Protein AF-A0A7X5TXG2-F1 (afdb_monomer_lite)

Secondary structure (DSSP, 8-state):
-EEETTEEEEE-SSEEEEEEEEEEEETTTEEEEEEEEEEEESHHHHHHHHHH-TT----HHHHHHHHHH-SSSPPPEEEEEEEEEEETTSPPP-HHHHHHHHHHHHHHHHH--SHHHHHHHHHHHTTT-S-HHHHHHHHHHHHHHTT-HHHHHHHHHHHHHTT---S-BSSSBHHHHHHHHHT-HHHHHHHHHTT---EEEEEEESSSPPEEEEE-TTT-----HHHHHT-BSSSEEEEEEEEPPPTT----TTS--EEEEEEETTEEEEEEEE----SSS--EEEEEEEETTS-TTS-EE----TT---EEGGGEE-HHHHHHHHHHHHHHSSPPTTEEEEEEEEE-TT--EEE-

Organism: NCBI:txid258505

Sequence (356 aa):
MRFVSNTGFIVDDVYITSLSVTVHRVGKDLLQMSWTTGIKPMAVDDILWASFLPDVQMGTRMRLNRRINGTFRVWPLTLDEGRRQVAIASQPDWSDALGQFSRVHAEFVAKHPTAASFVEAVRAHSDAEQRPSVNIVREITALLATGANAEAADVADAAIARGEQGNMSSATYVTKYLAAYAKGPQAYSAFTASLVPTHDVTRISAEQPPWSTELMRAHHQGRFDQELRALDGADRWGLVLEVRPPVGAEKDHAAVRYLQSAGSAAAMMLEIRQPDGLDHGDVSVRSVIGRSGVNPGLQDVAVTSHLSENVYHHEAFTAAEAADVFRAYYHDDALPAGYTLRPVEAYSVTGEARRL

pLDDT: mean 88.35, std 10.4, range [50.0, 98.38]

Structure (mmCIF, N/CA/C/O backbone):
data_AF-A0A7X5TXG2-F1
#
_entry.id   AF-A0A7X5TXG2-F1
#
loop_
_atom_site.group_PDB
_atom_site.id
_atom_site.type_symbol
_atom_site.label_atom_id
_atom_site.label_alt_id
_atom_site.label_comp_id
_atom_site.label_asym_id
_atom_site.label_entity_id
_atom_site.label_seq_id
_atom_site.pdbx_PDB_ins_code
_atom_site.Cartn_x
_atom_site.Cartn_y
_atom_site.Cartn_z
_atom_site.occupancy
_atom_site.B_iso_or_equiv
_atom_site.auth_seq_id
_atom_site.auth_comp_id
_atom_site.auth_asym_id
_atom_site.auth_atom_id
_atom_site.pdbx_PDB_model_num
ATOM 1 N N . MET A 1 1 ? 23.077 9.171 -25.880 1.00 83.69 1 MET A N 1
ATOM 2 C CA . MET A 1 1 ? 22.567 8.997 -24.502 1.00 83.69 1 MET A CA 1
ATOM 3 C C . MET A 1 1 ? 22.088 10.342 -23.963 1.00 83.69 1 MET A C 1
ATOM 5 O O . MET A 1 1 ? 22.709 11.353 -24.270 1.00 83.69 1 MET A O 1
ATOM 9 N N . ARG A 1 2 ? 20.975 10.373 -23.222 1.00 90.44 2 ARG A N 1
ATOM 10 C CA . ARG A 1 2 ? 20.424 11.567 -22.548 1.00 90.44 2 ARG A CA 1
ATOM 11 C C . ARG A 1 2 ? 20.549 11.408 -21.028 1.00 90.44 2 ARG A C 1
ATOM 13 O O . ARG A 1 2 ? 20.865 10.317 -20.569 1.00 90.44 2 ARG A O 1
ATOM 20 N N . PHE A 1 3 ? 20.299 12.470 -20.257 1.00 89.62 3 PHE A N 1
ATOM 21 C CA . PHE A 1 3 ? 20.444 12.443 -18.796 1.00 89.62 3 PHE A CA 1
ATOM 22 C C . PHE A 1 3 ? 19.270 13.088 -18.062 1.00 89.62 3 PHE A C 1
ATOM 24 O O . PHE A 1 3 ? 18.742 14.116 -18.489 1.00 89.62 3 PHE A O 1
ATOM 31 N N . VAL A 1 4 ? 18.908 12.489 -16.928 1.00 88.25 4 VAL A N 1
ATOM 32 C CA . VAL A 1 4 ? 18.090 13.104 -15.878 1.00 88.25 4 VAL A CA 1
ATOM 33 C C . VAL A 1 4 ? 18.833 12.896 -14.561 1.00 88.25 4 VAL A C 1
ATOM 35 O O . VAL A 1 4 ? 19.081 11.759 -14.157 1.00 88.25 4 VAL A O 1
ATOM 38 N N . SER A 1 5 ? 19.203 13.991 -13.892 1.00 85.88 5 SER A N 1
ATOM 39 C CA . SER A 1 5 ? 20.054 13.951 -12.692 1.00 85.88 5 SER A CA 1
ATOM 40 C C . SER A 1 5 ? 21.362 13.178 -12.965 1.00 85.88 5 SER A C 1
ATOM 42 O O . SER A 1 5 ? 22.045 13.468 -13.943 1.00 85.88 5 SER A O 1
ATOM 44 N N . ASN A 1 6 ? 21.713 12.196 -12.132 1.00 84.69 6 ASN A N 1
ATOM 45 C CA . ASN A 1 6 ? 22.886 11.326 -12.275 1.00 84.69 6 ASN A CA 1
ATOM 46 C C . ASN A 1 6 ? 22.600 10.025 -13.052 1.00 84.69 6 ASN A C 1
ATOM 48 O O . ASN A 1 6 ? 23.363 9.070 -12.939 1.00 84.69 6 ASN A O 1
ATOM 52 N N . THR A 1 7 ? 21.486 9.946 -13.786 1.00 91.69 7 THR A N 1
ATOM 53 C CA . THR A 1 7 ? 21.103 8.741 -14.532 1.00 91.69 7 THR A CA 1
ATOM 54 C C . THR A 1 7 ? 21.135 9.017 -16.030 1.00 91.69 7 THR A C 1
ATOM 56 O O . THR A 1 7 ? 20.400 9.871 -16.538 1.00 91.69 7 THR A O 1
ATOM 59 N N . GLY A 1 8 ? 22.013 8.297 -16.730 1.00 93.88 8 GLY A N 1
ATOM 60 C CA . GLY A 1 8 ? 22.053 8.264 -18.190 1.00 93.88 8 GLY A CA 1
ATOM 61 C C . GLY A 1 8 ? 20.968 7.337 -18.722 1.00 93.88 8 GLY A C 1
ATOM 62 O O . GLY A 1 8 ? 20.617 6.364 -18.064 1.00 93.88 8 GLY A O 1
ATOM 63 N N . PHE A 1 9 ? 20.396 7.628 -19.886 1.00 95.94 9 PHE A N 1
ATOM 64 C CA . PHE A 1 9 ? 19.380 6.763 -20.476 1.00 95.94 9 PHE A CA 1
ATOM 65 C C . PHE A 1 9 ? 19.324 6.835 -22.004 1.00 95.94 9 PHE A C 1
ATOM 67 O O . PHE A 1 9 ? 19.759 7.810 -22.637 1.00 95.94 9 PHE A O 1
ATOM 74 N N . ILE A 1 10 ? 18.754 5.783 -22.582 1.00 95.69 10 ILE A N 1
ATOM 75 C CA . ILE A 1 10 ? 18.387 5.653 -23.992 1.00 95.69 10 ILE A CA 1
ATOM 76 C C . ILE A 1 10 ? 16.896 5.301 -24.053 1.00 95.69 10 ILE A C 1
ATOM 78 O O . ILE A 1 10 ? 16.375 4.624 -23.163 1.00 95.69 10 ILE A O 1
ATOM 82 N N . VAL A 1 11 ? 16.210 5.842 -25.058 1.00 93.62 11 VAL A N 1
ATOM 83 C CA . VAL A 1 11 ? 14.802 5.561 -25.348 1.00 93.62 11 VAL A CA 1
ATOM 84 C C . VAL A 1 11 ? 14.722 5.082 -26.784 1.00 93.62 11 VAL A C 1
ATOM 86 O O . VAL A 1 11 ? 15.197 5.791 -27.674 1.00 93.62 11 VAL A O 1
ATOM 89 N N . ASP A 1 12 ? 14.067 3.945 -26.961 1.00 92.31 12 ASP A N 1
ATOM 90 C CA . ASP A 1 12 ? 13.774 3.337 -28.253 1.00 92.31 12 ASP A CA 1
ATOM 91 C C . ASP A 1 12 ? 12.250 3.314 -28.453 1.00 92.31 12 ASP A C 1
ATOM 93 O O . ASP A 1 12 ? 11.506 3.909 -27.670 1.00 92.31 12 ASP A O 1
ATOM 97 N N . ASP A 1 13 ? 11.764 2.592 -29.463 1.00 90.94 13 ASP A N 1
ATOM 98 C CA . ASP A 1 13 ? 10.325 2.492 -29.747 1.00 90.94 13 ASP A CA 1
ATOM 99 C C . ASP A 1 13 ? 9.542 1.821 -28.607 1.00 90.94 13 ASP A C 1
ATOM 101 O O . ASP A 1 13 ? 8.418 2.215 -28.294 1.00 90.94 13 ASP A O 1
ATOM 105 N N . VAL A 1 14 ? 10.145 0.819 -27.957 1.00 95.19 14 VAL A N 1
ATOM 106 C CA . VAL A 1 14 ? 9.497 0.034 -26.893 1.00 95.19 14 VAL A CA 1
ATOM 107 C C . VAL A 1 14 ? 10.051 0.380 -25.517 1.00 95.19 14 VAL A C 1
ATOM 109 O O . VAL A 1 14 ? 9.281 0.525 -24.564 1.00 95.19 14 VAL A O 1
ATOM 112 N N . TYR A 1 15 ? 11.372 0.507 -25.393 1.00 97.12 15 TYR A N 1
ATOM 113 C CA . TYR A 1 15 ? 12.057 0.497 -24.104 1.00 97.12 15 TYR A CA 1
ATOM 114 C C . TYR A 1 15 ? 12.631 1.847 -23.705 1.00 97.12 15 TYR A C 1
ATOM 116 O O . TYR A 1 15 ? 13.041 2.665 -24.526 1.00 97.12 15 TYR A O 1
ATOM 124 N N . ILE A 1 16 ? 12.744 2.021 -22.393 1.00 96.56 16 ILE A N 1
ATOM 125 C CA . ILE A 1 16 ? 13.676 2.954 -21.781 1.00 96.56 16 ILE A CA 1
ATOM 126 C C . ILE A 1 16 ? 14.715 2.149 -21.001 1.00 96.56 16 ILE A C 1
ATOM 128 O O . ILE A 1 16 ? 14.369 1.327 -20.150 1.00 96.56 16 ILE A O 1
ATOM 132 N N . THR A 1 17 ? 15.990 2.384 -21.307 1.00 97.25 17 THR A N 1
ATOM 133 C CA . THR A 1 17 ? 17.122 1.748 -20.621 1.00 97.25 17 THR A CA 1
ATOM 134 C C . THR A 1 17 ? 17.912 2.815 -19.888 1.00 97.25 17 THR A C 1
ATOM 136 O O . THR A 1 17 ? 18.293 3.823 -20.483 1.00 97.25 17 THR A O 1
ATOM 139 N N . SER A 1 18 ? 18.145 2.616 -18.595 1.00 96.62 18 SER A N 1
ATOM 140 C CA . SER A 1 18 ? 18.801 3.571 -17.707 1.00 96.62 18 SER A CA 1
ATOM 141 C C . SER A 1 18 ? 20.090 3.008 -17.122 1.00 96.62 18 SER A C 1
ATOM 143 O O . SER A 1 18 ? 20.113 1.863 -16.679 1.00 96.62 18 SER A O 1
ATOM 145 N N . LEU A 1 19 ? 21.115 3.849 -17.048 1.00 96.00 19 LEU A N 1
ATOM 146 C CA . LEU A 1 19 ? 22.368 3.633 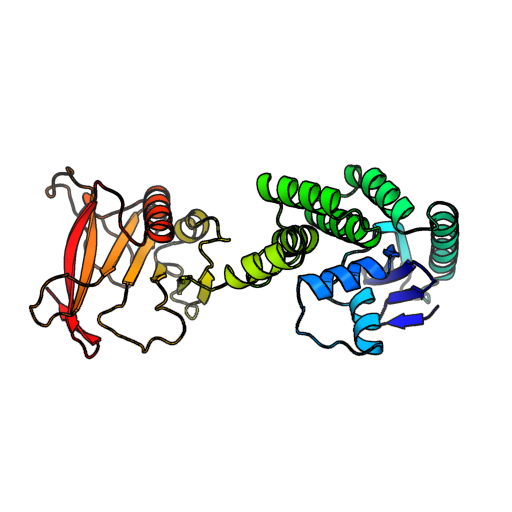-16.340 1.00 96.00 19 LEU A CA 1
ATOM 147 C C . LEU A 1 19 ? 22.407 4.560 -15.125 1.00 96.00 19 LEU A C 1
ATOM 149 O O . LEU A 1 19 ? 22.621 5.770 -15.259 1.00 96.00 19 LEU A O 1
ATOM 153 N N . SER A 1 20 ? 22.194 4.000 -13.939 1.00 92.50 20 SER A N 1
ATOM 154 C CA . SER A 1 20 ? 22.342 4.733 -12.683 1.00 92.50 20 SER A CA 1
ATOM 155 C C . SER A 1 20 ? 23.744 4.521 -12.140 1.00 92.50 20 SER A C 1
ATOM 157 O O . SER A 1 20 ? 24.168 3.384 -11.952 1.00 92.50 20 SER A O 1
ATOM 159 N N . VAL A 1 21 ? 24.451 5.617 -11.867 1.00 89.56 21 VAL A N 1
ATOM 160 C CA . VAL A 1 21 ? 25.807 5.589 -11.312 1.00 89.56 21 VAL A CA 1
ATOM 161 C C . VAL A 1 21 ? 25.841 6.230 -9.932 1.00 89.56 21 VAL A C 1
ATOM 163 O O . VAL A 1 21 ? 25.211 7.262 -9.677 1.00 89.56 21 VAL A O 1
ATOM 166 N N . THR A 1 22 ? 26.600 5.621 -9.029 1.00 89.69 22 THR A N 1
ATOM 167 C CA . THR A 1 22 ? 26.884 6.162 -7.700 1.00 89.69 22 THR A CA 1
ATOM 168 C C . THR A 1 22 ? 28.379 6.126 -7.434 1.00 89.69 22 THR A C 1
ATOM 170 O O . THR A 1 22 ? 29.089 5.213 -7.858 1.00 89.69 22 THR A O 1
ATOM 173 N N . VAL A 1 23 ? 28.860 7.151 -6.737 1.00 88.81 23 VAL A N 1
ATOM 174 C CA . VAL A 1 23 ? 30.244 7.252 -6.279 1.00 88.81 23 VAL A CA 1
ATOM 175 C C . VAL A 1 23 ? 30.200 7.611 -4.809 1.00 88.81 23 VAL A C 1
ATOM 177 O O . VAL A 1 23 ? 29.577 8.602 -4.434 1.00 88.81 23 VAL A O 1
ATOM 180 N N . HIS A 1 24 ? 30.848 6.812 -3.974 1.00 89.50 24 HIS A N 1
ATOM 181 C CA . HIS A 1 24 ? 31.007 7.118 -2.558 1.00 89.50 24 HIS A CA 1
ATOM 182 C C . HIS A 1 24 ? 32.444 6.859 -2.126 1.00 89.50 24 HIS A C 1
ATOM 184 O O . HIS A 1 24 ? 33.133 5.994 -2.664 1.00 89.50 24 HIS A O 1
ATOM 190 N N . ARG A 1 25 ? 32.919 7.644 -1.162 1.00 89.00 25 ARG A N 1
ATOM 191 C CA . ARG A 1 25 ? 34.263 7.490 -0.609 1.00 89.00 25 ARG A CA 1
ATOM 192 C C . ARG A 1 25 ? 34.315 6.239 0.271 1.00 89.00 25 ARG A C 1
ATOM 194 O O . ARG A 1 25 ? 33.462 6.065 1.137 1.00 89.00 25 ARG A O 1
ATOM 201 N N . VAL A 1 26 ? 35.336 5.409 0.075 1.00 89.06 26 VAL A N 1
ATOM 202 C CA . VAL A 1 26 ? 35.620 4.230 0.902 1.00 89.06 26 VAL A CA 1
ATOM 203 C C . VAL A 1 26 ? 37.026 4.397 1.470 1.00 89.06 26 VAL A C 1
ATOM 205 O O . VAL A 1 26 ? 38.018 4.209 0.781 1.00 89.06 26 VAL A O 1
ATOM 208 N N . GLY A 1 27 ? 37.135 4.819 2.728 1.00 86.88 27 GLY A N 1
ATOM 209 C CA . GLY A 1 27 ? 38.430 5.150 3.333 1.00 86.88 27 GLY A CA 1
ATOM 210 C C . GLY A 1 27 ? 38.992 6.511 2.896 1.00 86.88 27 GLY A C 1
ATOM 211 O O . GLY A 1 27 ? 38.273 7.370 2.388 1.00 86.88 27 GLY A O 1
ATOM 212 N N . LYS A 1 28 ? 40.283 6.749 3.162 1.00 85.19 28 LYS A N 1
ATOM 213 C CA . LYS A 1 28 ? 40.900 8.079 3.001 1.00 85.19 28 LYS A CA 1
ATOM 214 C C . LYS A 1 28 ? 41.146 8.454 1.537 1.00 85.19 28 LYS A C 1
ATOM 216 O O . LYS A 1 28 ? 40.911 9.605 1.177 1.00 85.19 28 LYS A O 1
ATOM 221 N N . ASP A 1 29 ? 41.539 7.479 0.715 1.00 88.62 29 ASP A N 1
ATOM 222 C CA . ASP A 1 29 ? 42.109 7.714 -0.620 1.00 88.62 29 ASP A CA 1
ATOM 223 C C . ASP A 1 29 ? 41.429 6.914 -1.750 1.00 88.62 29 ASP A C 1
ATOM 225 O O . ASP A 1 29 ? 41.898 6.949 -2.889 1.00 88.62 29 ASP A O 1
ATOM 229 N N . LEU A 1 30 ? 40.305 6.233 -1.481 1.00 89.44 30 LEU A N 1
ATOM 230 C CA . LEU A 1 30 ? 39.567 5.445 -2.479 1.00 89.44 30 LEU A CA 1
ATOM 231 C C . LEU A 1 30 ? 38.119 5.924 -2.650 1.00 89.44 30 LEU A C 1
ATOM 233 O O . LEU A 1 30 ? 37.436 6.320 -1.702 1.00 89.44 30 LEU A O 1
ATOM 237 N N . LEU A 1 31 ? 37.642 5.846 -3.888 1.00 89.69 31 LEU A N 1
ATOM 238 C CA . LEU A 1 31 ? 36.240 5.952 -4.266 1.00 89.69 31 LEU A CA 1
ATOM 239 C C . LEU A 1 31 ? 35.753 4.576 -4.701 1.00 89.69 31 LEU A C 1
ATOM 241 O O . LEU A 1 31 ? 36.427 3.893 -5.469 1.00 89.69 31 LEU A O 1
ATOM 245 N N . GLN A 1 32 ? 34.561 4.197 -4.265 1.00 91.44 32 GLN A N 1
ATOM 246 C CA . GLN A 1 32 ? 33.821 3.093 -4.848 1.00 91.44 32 GLN A CA 1
ATOM 247 C C . GLN A 1 32 ? 32.797 3.651 -5.829 1.00 91.44 32 GLN A C 1
ATOM 249 O O . GLN A 1 32 ? 31.865 4.368 -5.463 1.00 91.44 32 GLN A O 1
ATOM 254 N N . MET A 1 33 ? 33.001 3.300 -7.089 1.00 90.50 33 MET A N 1
ATOM 255 C CA . MET A 1 33 ? 32.068 3.498 -8.181 1.00 90.50 33 MET A CA 1
ATOM 256 C C . MET A 1 33 ? 31.161 2.274 -8.251 1.00 90.50 33 MET A C 1
ATOM 258 O O . MET A 1 33 ? 31.614 1.135 -8.124 1.00 90.50 33 MET A O 1
ATOM 262 N N . SER A 1 34 ? 29.868 2.484 -8.427 1.00 91.94 34 SER A N 1
ATOM 263 C CA . SER A 1 34 ? 28.899 1.409 -8.629 1.00 91.94 34 SER A CA 1
ATOM 264 C C . SER A 1 34 ? 27.886 1.840 -9.674 1.00 91.94 34 SER A C 1
ATOM 266 O O . SER A 1 34 ? 27.485 3.007 -9.695 1.00 91.94 34 SER A O 1
ATOM 268 N N . TRP A 1 35 ? 27.484 0.916 -10.536 1.00 93.25 35 TRP A N 1
ATOM 269 C CA . TRP A 1 35 ? 26.491 1.170 -11.568 1.00 93.25 35 TRP A CA 1
ATOM 270 C C . TRP A 1 35 ? 25.486 0.032 -11.674 1.00 93.25 35 TRP A C 1
ATOM 272 O O . TRP A 1 35 ? 25.797 -1.121 -11.379 1.00 93.25 35 TRP A O 1
ATOM 282 N N . THR A 1 36 ? 24.291 0.390 -12.127 1.00 94.06 36 THR A N 1
ATOM 283 C CA . THR A 1 36 ? 23.206 -0.540 -12.431 1.00 94.06 36 THR A CA 1
ATOM 284 C C . THR A 1 36 ? 22.603 -0.151 -13.772 1.00 94.06 36 THR A C 1
ATOM 286 O O . THR A 1 36 ? 22.227 1.011 -13.972 1.00 94.06 36 THR A O 1
ATOM 289 N N . THR A 1 37 ? 22.491 -1.125 -14.673 1.00 95.81 37 THR A N 1
ATOM 290 C CA . THR A 1 37 ? 21.752 -0.997 -15.928 1.00 95.81 37 THR A CA 1
ATOM 291 C C . THR A 1 37 ? 20.377 -1.619 -15.757 1.00 95.81 37 THR A C 1
ATOM 293 O O . THR A 1 37 ? 20.256 -2.808 -15.468 1.00 95.81 37 THR A O 1
ATOM 296 N N . GLY A 1 38 ? 19.334 -0.817 -15.948 1.00 95.25 38 GLY A N 1
ATOM 297 C CA . GLY A 1 38 ? 17.947 -1.260 -15.868 1.00 95.25 38 GLY A CA 1
ATOM 298 C C . GLY A 1 38 ? 17.187 -0.996 -17.161 1.00 95.25 38 GLY A C 1
ATOM 299 O O . GLY A 1 38 ? 17.411 0.030 -17.799 1.00 95.25 38 GLY A O 1
ATOM 300 N N . ILE A 1 39 ? 16.254 -1.877 -17.520 1.00 96.88 39 ILE A N 1
ATOM 301 C CA . ILE A 1 39 ? 15.369 -1.713 -18.677 1.00 96.88 39 ILE A CA 1
ATOM 302 C C . ILE A 1 39 ? 13.897 -1.933 -18.320 1.00 96.88 39 ILE A C 1
ATOM 304 O O . ILE A 1 39 ? 13.557 -2.752 -17.468 1.00 96.88 39 ILE A O 1
ATOM 308 N N . LYS A 1 40 ? 12.996 -1.206 -18.981 1.00 96.81 40 LYS A N 1
ATOM 309 C CA . LYS A 1 40 ? 11.548 -1.465 -18.946 1.00 96.81 40 LYS A CA 1
ATOM 310 C C . LYS A 1 40 ? 10.859 -0.913 -20.193 1.00 96.81 40 LYS A C 1
ATOM 312 O O . LYS A 1 40 ? 11.366 0.053 -20.771 1.00 96.81 40 LYS A O 1
ATOM 317 N N . PRO A 1 41 ? 9.710 -1.469 -20.612 1.00 97.38 41 PRO A N 1
ATOM 318 C CA . PRO A 1 41 ? 8.899 -0.852 -21.652 1.00 97.38 41 PRO A CA 1
ATOM 319 C C . PRO A 1 41 ? 8.423 0.537 -21.218 1.00 97.38 41 PRO A C 1
ATOM 321 O O . PRO A 1 41 ? 8.195 0.780 -20.038 1.00 97.38 41 PRO A O 1
ATOM 324 N N . MET A 1 42 ? 8.204 1.463 -22.145 1.00 95.25 42 MET A N 1
ATOM 325 C CA . MET A 1 42 ? 7.603 2.754 -21.797 1.00 95.25 42 MET A CA 1
ATOM 326 C C . MET A 1 42 ? 6.131 2.603 -21.380 1.00 95.25 42 MET A C 1
ATOM 328 O O . MET A 1 42 ? 5.658 3.305 -20.489 1.00 95.25 42 MET A O 1
ATOM 332 N N . ALA A 1 43 ? 5.393 1.653 -21.945 1.00 96.06 43 ALA A N 1
ATOM 333 C CA . ALA A 1 43 ? 3.971 1.500 -21.634 1.00 96.06 43 ALA A CA 1
ATOM 334 C C . ALA A 1 43 ? 3.686 1.231 -20.139 1.00 96.06 43 ALA A C 1
ATOM 336 O O . ALA A 1 43 ? 2.668 1.685 -19.621 1.00 96.06 43 ALA A O 1
ATOM 337 N N . VAL A 1 44 ? 4.596 0.568 -19.410 1.00 97.06 44 VAL A N 1
ATOM 338 C CA . VAL A 1 44 ? 4.323 0.135 -18.027 1.00 97.06 44 VAL A CA 1
ATOM 339 C C . VAL A 1 44 ? 4.150 1.298 -17.044 1.00 97.06 44 VAL A C 1
ATOM 341 O O . VAL A 1 44 ? 3.283 1.228 -16.176 1.00 97.06 44 VAL A O 1
ATOM 344 N N . ASP A 1 45 ? 4.914 2.393 -17.180 1.00 95.94 45 ASP A N 1
ATOM 345 C CA . ASP A 1 45 ? 4.700 3.561 -16.308 1.00 95.94 45 ASP A CA 1
ATOM 346 C C . ASP A 1 45 ? 3.425 4.319 -16.692 1.00 95.94 45 ASP A C 1
ATOM 348 O O . ASP A 1 45 ? 2.778 4.885 -15.820 1.00 95.94 45 ASP A O 1
ATOM 352 N N . ASP A 1 46 ? 3.047 4.326 -17.975 1.00 95.06 46 ASP A N 1
ATOM 353 C CA . ASP A 1 46 ? 1.815 4.991 -18.409 1.00 95.06 46 ASP A CA 1
ATOM 354 C C . ASP A 1 46 ? 0.587 4.281 -17.838 1.00 95.06 46 ASP A C 1
ATOM 356 O O . ASP A 1 46 ? -0.328 4.943 -17.354 1.00 95.06 46 ASP A O 1
ATOM 360 N N . ILE A 1 47 ? 0.608 2.947 -17.824 1.00 96.25 47 ILE A N 1
ATOM 361 C CA . ILE A 1 47 ? -0.407 2.108 -17.177 1.00 96.25 47 ILE A CA 1
ATOM 362 C C . ILE A 1 47 ? -0.417 2.345 -15.670 1.00 96.25 47 ILE A C 1
ATOM 364 O O . ILE A 1 47 ? -1.479 2.557 -15.085 1.00 96.25 47 ILE A O 1
ATOM 368 N N . LEU A 1 48 ? 0.759 2.359 -15.035 1.00 95.69 48 LEU A N 1
ATOM 369 C CA . LEU A 1 48 ? 0.865 2.654 -13.610 1.00 95.69 48 LEU A CA 1
ATOM 370 C C . LEU A 1 48 ? 0.223 4.009 -13.292 1.00 95.69 48 LEU A C 1
ATOM 372 O O . LEU A 1 48 ? -0.632 4.079 -12.418 1.00 95.69 48 LEU A O 1
ATOM 376 N N . TRP A 1 49 ? 0.578 5.075 -14.009 1.00 94.94 49 TRP A N 1
ATOM 377 C CA . TRP A 1 49 ? 0.004 6.399 -13.771 1.00 94.94 49 TRP A CA 1
ATOM 378 C C . TRP A 1 49 ? -1.486 6.463 -14.089 1.00 94.94 49 TRP A C 1
ATOM 380 O O . TRP A 1 49 ? -2.222 7.045 -13.304 1.00 94.94 49 TRP A O 1
ATOM 390 N N . ALA A 1 50 ? -1.950 5.838 -15.172 1.00 94.44 50 ALA A N 1
ATOM 391 C CA . ALA A 1 50 ? -3.372 5.792 -15.502 1.00 94.44 50 ALA A CA 1
ATOM 392 C C . ALA A 1 50 ? -4.192 5.055 -14.430 1.00 94.44 50 ALA A C 1
ATOM 394 O O . ALA A 1 50 ? -5.317 5.447 -14.141 1.00 94.44 50 ALA A O 1
ATOM 395 N N . SER A 1 51 ? -3.622 4.008 -13.827 1.00 94.00 51 SER A N 1
ATOM 396 C CA . SER A 1 51 ? -4.274 3.227 -12.772 1.00 94.00 51 SER A CA 1
ATOM 397 C C . SER A 1 51 ? -4.195 3.877 -11.390 1.00 94.00 51 SER A C 1
ATOM 399 O O . SER A 1 51 ? -5.107 3.707 -10.589 1.00 94.00 51 SER A O 1
ATOM 401 N N . PHE A 1 52 ? -3.120 4.601 -11.082 1.00 90.94 52 PHE A N 1
ATOM 402 C CA . PHE A 1 52 ? -2.794 5.015 -9.714 1.00 90.94 52 PHE A CA 1
ATOM 403 C C . PHE A 1 52 ? -2.901 6.527 -9.493 1.00 90.94 52 PHE A C 1
ATOM 405 O O . PHE A 1 52 ? -3.090 6.977 -8.369 1.00 90.94 52 PHE A O 1
ATOM 412 N N . LEU A 1 53 ? -2.765 7.316 -10.560 1.00 89.12 53 LEU A N 1
ATOM 413 C CA . LEU A 1 53 ? -2.795 8.780 -10.568 1.00 89.12 53 LEU A CA 1
ATOM 414 C C . LEU A 1 53 ? -3.645 9.294 -11.754 1.00 89.12 53 LEU A C 1
ATOM 416 O O . LEU A 1 53 ? -3.141 10.111 -12.533 1.00 89.12 53 LEU A O 1
ATOM 420 N N . PRO A 1 54 ? -4.898 8.821 -11.929 1.00 87.88 54 PRO A N 1
ATOM 421 C CA . PRO A 1 54 ? -5.691 9.093 -13.133 1.00 87.88 54 PRO A CA 1
ATOM 422 C C . PRO A 1 54 ? -5.918 10.591 -13.383 1.00 87.88 54 PRO A C 1
ATOM 424 O O . PRO A 1 54 ? -5.939 11.029 -14.532 1.00 87.88 54 PRO A O 1
ATOM 427 N N . ASP A 1 55 ? -6.003 11.390 -12.317 1.00 88.25 55 ASP A N 1
ATOM 428 C CA . ASP A 1 55 ? -6.287 12.828 -12.396 1.00 88.25 55 ASP A CA 1
ATOM 429 C C . ASP A 1 55 ? -5.028 13.695 -12.570 1.00 88.25 55 ASP A C 1
ATOM 431 O O . ASP A 1 55 ? -5.105 14.907 -12.788 1.00 88.25 55 ASP A O 1
ATOM 435 N N . VAL A 1 56 ? -3.833 13.100 -12.476 1.00 88.06 56 VAL A N 1
ATOM 436 C CA . VAL A 1 56 ? -2.577 13.852 -12.549 1.00 88.06 56 VAL A CA 1
ATOM 437 C C . VAL A 1 56 ? -2.188 14.079 -14.004 1.00 88.06 56 VAL A C 1
ATOM 439 O O . VAL A 1 56 ? -1.628 13.211 -14.675 1.00 88.06 56 VAL A O 1
ATOM 442 N N . GLN A 1 57 ? -2.379 15.307 -14.480 1.00 88.81 57 GLN A N 1
ATOM 443 C CA . GLN A 1 57 ? -1.906 15.701 -15.803 1.00 88.81 57 GLN A CA 1
ATOM 444 C C . GLN A 1 57 ? -0.377 15.804 -15.833 1.00 88.81 57 GLN A C 1
ATOM 446 O O . GLN A 1 57 ? 0.241 16.572 -15.091 1.00 88.81 57 GLN A O 1
ATOM 451 N N . MET A 1 58 ? 0.254 15.026 -16.719 1.00 89.62 58 MET A N 1
ATOM 452 C CA . MET A 1 58 ? 1.707 15.013 -16.876 1.00 89.62 58 MET A CA 1
ATOM 453 C C . MET A 1 58 ? 2.149 15.432 -18.274 1.00 89.62 58 MET A C 1
ATOM 455 O O . MET A 1 58 ? 1.986 14.680 -19.234 1.00 89.62 58 MET A O 1
ATOM 459 N N . GLY A 1 59 ? 2.791 16.599 -18.377 1.00 90.94 59 GLY A N 1
ATOM 460 C CA . GLY A 1 59 ? 3.461 17.021 -19.608 1.00 90.94 59 GLY A CA 1
ATOM 461 C C . GLY A 1 59 ? 4.647 16.115 -19.971 1.00 90.94 59 GLY A C 1
ATOM 462 O O . GLY A 1 59 ? 5.230 15.450 -19.111 1.00 90.94 59 GLY A O 1
ATOM 463 N N . THR A 1 60 ? 5.054 16.125 -21.243 1.00 89.38 60 THR A N 1
ATOM 464 C CA . THR A 1 60 ? 6.061 15.208 -21.817 1.00 89.38 60 THR A CA 1
ATOM 465 C C . THR A 1 60 ? 7.370 15.156 -21.028 1.00 89.38 60 THR A C 1
ATOM 467 O O . THR A 1 60 ? 7.868 14.075 -20.713 1.00 89.38 60 THR A O 1
ATOM 470 N N . ARG A 1 61 ? 7.916 16.318 -20.641 1.00 89.19 61 ARG A N 1
ATOM 471 C CA . ARG A 1 61 ? 9.157 16.395 -19.852 1.00 89.19 61 ARG A CA 1
ATOM 472 C C . ARG A 1 61 ? 8.995 15.785 -18.458 1.00 89.19 61 ARG A C 1
ATOM 474 O O . ARG A 1 61 ? 9.899 15.103 -17.983 1.00 89.19 61 ARG A O 1
ATOM 481 N N . MET A 1 62 ? 7.852 16.012 -17.809 1.00 90.06 62 MET A N 1
ATOM 482 C CA . MET A 1 62 ? 7.583 15.459 -16.482 1.00 90.06 62 MET A CA 1
ATOM 483 C C . MET A 1 62 ? 7.429 13.940 -16.535 1.00 90.06 62 MET A C 1
ATOM 485 O O . MET A 1 62 ? 8.001 13.260 -15.685 1.00 90.06 62 MET A O 1
ATOM 489 N N . ARG A 1 63 ? 6.728 13.409 -17.550 1.00 91.81 63 ARG A N 1
ATOM 490 C CA . ARG A 1 63 ? 6.647 11.960 -17.787 1.00 91.81 63 ARG A CA 1
ATOM 491 C C . ARG A 1 63 ? 8.048 11.380 -17.916 1.00 91.81 63 ARG A C 1
ATOM 493 O O . ARG A 1 63 ? 8.408 10.519 -17.126 1.00 91.81 63 ARG A O 1
ATOM 500 N N . LEU A 1 64 ? 8.869 11.908 -18.827 1.00 90.06 64 LEU A N 1
ATOM 501 C CA . LEU A 1 64 ? 10.226 11.403 -19.051 1.00 90.06 64 LEU A CA 1
ATOM 502 C C . LEU A 1 64 ? 11.072 11.391 -17.770 1.00 90.06 64 LEU A C 1
ATOM 504 O O . LEU A 1 64 ? 11.669 10.368 -17.445 1.00 90.06 64 LEU A O 1
ATOM 508 N N . ASN A 1 65 ? 11.076 12.490 -17.011 1.00 91.38 65 ASN A N 1
ATOM 509 C CA . ASN A 1 65 ? 11.807 12.552 -15.747 1.00 91.38 65 ASN A CA 1
ATOM 510 C C . ASN A 1 65 ? 11.308 11.488 -14.758 1.00 91.38 65 ASN A C 1
ATOM 512 O O . ASN A 1 65 ? 12.113 10.737 -14.214 1.00 91.38 65 ASN A O 1
ATOM 516 N N . ARG A 1 66 ? 9.985 11.356 -14.580 1.00 92.38 66 ARG A N 1
ATOM 517 C CA . ARG A 1 66 ? 9.397 10.387 -13.641 1.00 92.38 66 ARG A CA 1
ATOM 518 C C . ARG A 1 66 ? 9.712 8.933 -13.998 1.00 92.38 66 ARG A C 1
ATOM 520 O O . ARG A 1 66 ? 9.925 8.143 -13.083 1.00 92.38 66 ARG A O 1
ATOM 527 N N . ARG A 1 67 ? 9.837 8.586 -15.286 1.00 93.75 67 ARG A N 1
ATOM 528 C CA . ARG A 1 67 ? 10.275 7.239 -15.718 1.00 93.75 67 ARG A CA 1
ATOM 529 C C . ARG A 1 67 ? 11.661 6.879 -15.203 1.00 93.75 67 ARG A C 1
ATOM 531 O O . ARG A 1 67 ? 11.903 5.706 -14.926 1.00 93.75 67 ARG A O 1
ATOM 538 N N . ILE A 1 68 ? 12.540 7.878 -15.099 1.00 92.12 68 ILE A N 1
ATOM 539 C CA . ILE A 1 68 ? 13.949 7.720 -14.737 1.00 92.12 68 ILE A CA 1
ATOM 540 C C . ILE A 1 68 ? 14.166 7.857 -13.230 1.00 92.12 68 ILE A C 1
ATOM 542 O O . ILE A 1 68 ? 14.727 6.958 -12.611 1.00 92.12 68 ILE A O 1
ATOM 546 N N . ASN A 1 69 ? 13.727 8.966 -12.631 1.00 88.00 69 ASN A N 1
ATOM 547 C CA . ASN A 1 69 ? 14.034 9.303 -11.238 1.00 88.00 69 ASN A CA 1
ATOM 548 C C . ASN A 1 69 ? 12.797 9.476 -10.340 1.00 88.00 69 ASN A C 1
ATOM 550 O O . ASN A 1 69 ? 12.948 9.783 -9.162 1.00 88.00 69 ASN A O 1
ATOM 554 N N . GLY A 1 70 ? 11.586 9.246 -10.855 1.00 85.81 70 GLY A N 1
ATOM 555 C CA . GLY A 1 70 ? 10.352 9.407 -10.085 1.00 85.81 70 GLY A CA 1
ATOM 556 C C . GLY A 1 70 ? 10.125 8.300 -9.058 1.00 85.81 70 GLY A C 1
ATOM 557 O O . GLY A 1 70 ? 10.495 7.151 -9.291 1.00 85.81 70 GLY A O 1
ATOM 558 N N . THR A 1 71 ? 9.479 8.646 -7.945 1.00 81.56 71 THR A N 1
ATOM 559 C CA . THR A 1 71 ? 9.049 7.694 -6.905 1.00 81.56 71 THR A CA 1
ATOM 560 C C . THR A 1 71 ? 7.901 6.801 -7.386 1.00 81.56 71 THR A C 1
ATOM 562 O O . THR A 1 71 ? 7.886 5.609 -7.102 1.00 81.56 71 THR A O 1
ATOM 565 N N . PHE A 1 72 ? 6.969 7.362 -8.165 1.00 86.38 72 PHE A N 1
ATOM 566 C CA . PHE A 1 72 ? 5.847 6.637 -8.768 1.00 86.38 72 PHE A CA 1
ATOM 567 C C . PHE A 1 72 ? 6.232 6.151 -10.160 1.00 86.38 72 PHE A C 1
ATOM 569 O O . PHE A 1 72 ? 5.913 6.790 -11.163 1.00 86.38 72 PHE A O 1
ATOM 576 N N . ARG A 1 73 ? 6.990 5.058 -10.212 1.00 92.88 73 ARG A N 1
ATOM 577 C CA . ARG A 1 73 ? 7.414 4.407 -11.453 1.00 92.88 73 ARG A CA 1
ATOM 578 C C . ARG A 1 73 ? 7.437 2.898 -11.273 1.00 92.88 73 ARG A C 1
ATOM 580 O O . ARG A 1 73 ? 7.662 2.406 -10.168 1.00 92.88 73 ARG A O 1
ATOM 587 N N . VAL A 1 74 ? 7.303 2.171 -12.373 1.00 94.50 74 VAL A N 1
ATOM 588 C CA . VAL A 1 74 ? 7.654 0.752 -12.397 1.00 94.50 74 VAL A CA 1
ATOM 589 C C . VAL A 1 74 ? 9.173 0.667 -12.368 1.00 94.50 74 VAL A C 1
ATOM 591 O O . VAL A 1 74 ? 9.863 1.342 -13.141 1.00 94.50 74 VAL A O 1
ATOM 594 N N . TRP A 1 75 ? 9.725 -0.111 -11.445 1.00 92.75 75 TRP A N 1
ATOM 595 C CA . TRP A 1 75 ? 11.170 -0.286 -11.393 1.00 92.75 75 TRP A CA 1
ATOM 596 C C . TRP A 1 75 ? 11.638 -1.127 -12.581 1.00 92.75 75 TRP A C 1
ATOM 598 O O . TRP A 1 75 ? 10.993 -2.128 -12.911 1.00 92.75 75 TRP A O 1
ATOM 608 N N . PRO A 1 76 ? 12.748 -0.734 -13.224 1.00 94.12 76 PRO A N 1
ATOM 609 C CA . PRO A 1 76 ? 13.280 -1.488 -14.344 1.00 94.12 76 PRO A CA 1
ATOM 610 C C . PRO A 1 76 ? 13.705 -2.895 -13.917 1.00 94.12 76 PRO A C 1
ATOM 612 O O . PRO A 1 76 ? 14.013 -3.130 -12.748 1.00 94.12 76 PRO A O 1
ATOM 615 N N . LEU A 1 77 ? 13.723 -3.813 -14.879 1.00 94.25 77 LEU A N 1
ATOM 616 C CA . LEU A 1 77 ? 14.434 -5.077 -14.765 1.00 94.25 77 LEU A CA 1
ATOM 617 C C . LEU A 1 77 ? 15.936 -4.784 -14.796 1.00 94.25 77 LEU A C 1
ATOM 619 O O . LEU A 1 77 ? 16.411 -4.132 -15.728 1.00 94.25 77 LEU A O 1
ATOM 623 N N . THR A 1 78 ? 16.671 -5.240 -13.785 1.00 93.69 78 THR A N 1
ATOM 624 C CA . THR A 1 78 ? 18.131 -5.122 -13.757 1.00 93.69 78 THR A CA 1
ATOM 625 C C . THR A 1 78 ? 18.740 -6.078 -14.776 1.00 93.69 78 THR A C 1
ATOM 627 O O . THR A 1 78 ? 18.543 -7.284 -14.682 1.00 93.69 78 THR A O 1
ATOM 630 N N . LEU A 1 79 ? 19.485 -5.535 -15.738 1.00 93.38 79 LEU A N 1
ATOM 631 C CA . LEU A 1 79 ? 20.221 -6.320 -16.732 1.00 93.38 79 LEU A CA 1
ATOM 632 C C . LEU A 1 79 ? 21.651 -6.609 -16.294 1.00 93.38 79 LEU A C 1
ATOM 634 O O . LEU A 1 79 ? 22.212 -7.641 -16.643 1.00 93.38 79 LEU A O 1
ATOM 638 N N . ASP A 1 80 ? 22.252 -5.658 -15.586 1.00 93.19 80 ASP A N 1
ATOM 639 C CA . ASP A 1 80 ? 23.662 -5.693 -15.238 1.00 93.19 80 ASP A CA 1
ATOM 640 C C . ASP A 1 80 ? 23.945 -4.781 -14.043 1.00 93.19 80 ASP A C 1
ATOM 642 O O . ASP A 1 80 ? 23.334 -3.716 -13.895 1.00 93.19 80 ASP A O 1
ATOM 646 N N . GLU A 1 81 ? 24.900 -5.186 -13.213 1.00 92.81 81 GLU A N 1
ATOM 647 C CA . GLU A 1 81 ? 25.429 -4.393 -12.111 1.00 92.81 81 GLU A CA 1
ATOM 648 C C . GLU A 1 81 ? 26.944 -4.532 -12.061 1.00 92.81 81 GLU A C 1
ATOM 650 O O . GLU A 1 81 ? 27.496 -5.613 -12.267 1.00 92.81 81 GLU A O 1
ATOM 655 N N . GLY A 1 82 ? 27.629 -3.448 -11.713 1.00 91.44 82 GLY A N 1
ATOM 656 C CA . GLY A 1 82 ? 29.072 -3.479 -11.550 1.00 91.44 82 GLY A CA 1
ATOM 657 C C . GLY A 1 82 ? 29.563 -2.528 -10.476 1.00 91.44 82 GLY A C 1
ATOM 658 O O . GLY A 1 82 ? 28.888 -1.576 -10.073 1.00 91.44 82 GLY A O 1
ATOM 659 N N . ARG A 1 83 ? 30.754 -2.830 -9.959 1.00 92.12 83 ARG A N 1
ATOM 660 C CA . ARG A 1 83 ? 31.433 -2.035 -8.935 1.00 92.12 83 ARG A CA 1
ATOM 661 C C . ARG A 1 83 ? 32.920 -1.982 -9.236 1.00 92.12 83 ARG A C 1
ATOM 663 O O . ARG A 1 83 ? 33.515 -2.986 -9.615 1.00 92.12 83 ARG A O 1
ATOM 670 N N . ARG A 1 84 ? 33.525 -0.818 -9.023 1.00 90.06 84 ARG A N 1
ATOM 671 C CA . ARG A 1 84 ? 34.960 -0.596 -9.209 1.00 90.06 84 ARG A CA 1
ATOM 672 C C . ARG A 1 84 ? 35.479 0.360 -8.150 1.00 90.06 84 ARG A C 1
ATOM 674 O O . ARG A 1 84 ? 34.841 1.369 -7.867 1.00 90.06 84 ARG A O 1
ATOM 681 N N . GLN A 1 85 ? 36.640 0.061 -7.581 1.00 89.88 85 GLN A N 1
ATOM 682 C CA . GLN A 1 85 ? 37.349 1.003 -6.722 1.00 89.88 85 GLN A CA 1
ATOM 683 C C . GLN A 1 85 ? 38.401 1.758 -7.533 1.00 89.88 85 GLN A C 1
ATOM 685 O O . GLN A 1 85 ? 39.115 1.162 -8.339 1.00 89.88 85 GLN A O 1
ATOM 690 N N . VAL A 1 86 ? 38.480 3.069 -7.326 1.00 88.12 86 VAL A N 1
ATOM 691 C CA . VAL A 1 86 ? 39.458 3.952 -7.970 1.00 88.12 86 VAL A CA 1
ATOM 692 C C . VAL A 1 86 ? 40.082 4.882 -6.935 1.00 88.12 86 VAL A C 1
ATOM 694 O O . VAL A 1 86 ? 39.452 5.226 -5.935 1.00 88.12 86 VAL A O 1
ATOM 697 N N . ALA A 1 87 ? 41.328 5.293 -7.155 1.00 87.12 87 ALA A N 1
ATOM 698 C CA . ALA A 1 87 ? 41.988 6.256 -6.280 1.00 87.12 87 ALA A CA 1
ATOM 699 C C . ALA A 1 87 ? 41.323 7.636 -6.404 1.00 87.12 87 ALA A C 1
ATOM 701 O O . ALA A 1 87 ? 40.980 8.063 -7.503 1.00 87.12 87 ALA A O 1
ATOM 702 N N . ILE A 1 88 ? 41.196 8.385 -5.306 1.00 80.56 88 ILE A N 1
ATOM 703 C CA . ILE A 1 88 ? 40.607 9.742 -5.326 1.00 80.56 88 ILE A CA 1
ATOM 704 C C . ILE A 1 88 ? 41.384 10.694 -6.241 1.00 80.56 88 ILE A C 1
ATOM 706 O O . ILE A 1 88 ? 40.798 11.577 -6.858 1.00 80.56 88 ILE A O 1
ATOM 710 N N . ALA A 1 89 ? 42.700 10.500 -6.345 1.00 78.38 89 ALA A N 1
ATOM 711 C CA . ALA A 1 89 ? 43.560 11.288 -7.222 1.00 78.38 89 ALA A CA 1
ATOM 712 C C . ALA A 1 89 ? 43.315 11.027 -8.723 1.00 78.38 89 ALA A C 1
ATOM 714 O O . ALA A 1 89 ? 43.805 11.787 -9.555 1.00 78.38 89 ALA A O 1
ATOM 715 N N . SER A 1 90 ? 42.576 9.970 -9.081 1.00 75.12 90 SER A N 1
ATOM 716 C CA . SER A 1 90 ? 42.220 9.659 -10.469 1.00 75.12 90 SER A CA 1
ATOM 717 C C . SER A 1 90 ? 40.840 10.211 -10.827 1.00 75.12 90 SER A C 1
ATOM 719 O O . SER A 1 90 ? 39.908 10.144 -10.024 1.00 75.12 90 SER A O 1
ATOM 721 N N . GLN A 1 91 ? 40.692 10.740 -12.045 1.00 71.06 91 GLN A N 1
ATOM 722 C CA . GLN A 1 91 ? 39.362 11.032 -12.579 1.00 71.06 91 GLN A CA 1
ATOM 723 C C . GLN A 1 91 ? 38.607 9.706 -12.779 1.00 71.06 91 GLN A C 1
ATOM 725 O O . GLN A 1 91 ? 39.190 8.774 -13.338 1.00 71.06 91 GLN A O 1
ATOM 730 N N . PRO A 1 92 ? 37.341 9.594 -12.338 1.00 73.12 92 PRO A N 1
ATOM 731 C CA . PRO A 1 92 ? 36.552 8.387 -12.562 1.00 73.12 92 PRO A CA 1
ATOM 732 C C . PRO A 1 92 ? 36.396 8.099 -14.063 1.00 73.12 92 PRO A C 1
ATOM 734 O O . PRO A 1 92 ? 35.821 8.912 -14.789 1.00 73.12 92 PRO A O 1
ATOM 737 N N . ASP A 1 93 ? 36.884 6.944 -14.517 1.00 83.06 93 ASP A N 1
ATOM 738 C CA . ASP A 1 93 ? 36.695 6.456 -15.886 1.00 83.06 93 ASP A CA 1
ATOM 739 C C . ASP A 1 93 ? 35.449 5.565 -15.964 1.00 83.06 93 ASP A C 1
ATOM 741 O O . ASP A 1 93 ? 35.351 4.536 -15.291 1.00 83.06 93 ASP A O 1
ATOM 745 N N . TRP A 1 94 ? 34.489 5.981 -16.788 1.00 84.00 94 TRP A N 1
ATOM 746 C CA . TRP A 1 94 ? 33.207 5.302 -16.985 1.00 84.00 94 TRP A CA 1
ATOM 747 C C . TRP A 1 94 ? 33.125 4.546 -18.313 1.00 84.00 94 TRP A C 1
ATOM 749 O O . TRP A 1 94 ? 32.065 4.010 -18.628 1.00 84.00 94 TRP A O 1
ATOM 759 N N . SER A 1 95 ? 34.204 4.507 -19.099 1.00 86.62 95 SER A N 1
ATOM 760 C CA . SER A 1 95 ? 34.201 3.937 -20.452 1.00 86.62 95 SER A CA 1
ATOM 761 C C . SER A 1 95 ? 33.744 2.478 -20.457 1.00 86.62 95 SER A C 1
ATOM 763 O O . SER A 1 95 ? 32.882 2.110 -21.255 1.00 86.62 95 SER A O 1
ATOM 765 N N . ASP A 1 96 ? 34.228 1.681 -19.501 1.00 83.94 96 ASP A N 1
ATOM 766 C CA . ASP A 1 96 ? 33.831 0.278 -19.340 1.00 83.94 96 ASP A CA 1
ATOM 767 C C . ASP A 1 96 ? 32.332 0.144 -19.035 1.00 83.94 96 ASP A C 1
ATOM 769 O O . ASP A 1 96 ? 31.627 -0.619 -19.694 1.00 83.94 96 ASP A O 1
ATOM 773 N N . ALA A 1 97 ? 31.819 0.938 -18.087 1.00 87.94 97 ALA A N 1
ATOM 774 C CA . ALA A 1 97 ? 30.405 0.922 -17.710 1.00 87.94 97 ALA A CA 1
ATOM 775 C C . ALA A 1 97 ? 29.499 1.366 -18.872 1.00 87.94 97 ALA A C 1
ATOM 777 O O . ALA A 1 97 ? 28.434 0.792 -19.083 1.00 87.94 97 ALA A O 1
ATOM 778 N N . LEU A 1 98 ? 29.926 2.357 -19.662 1.00 91.94 98 LEU A N 1
ATOM 779 C CA . LEU A 1 98 ? 29.200 2.831 -20.845 1.00 91.94 98 LEU A CA 1
ATOM 780 C C . LEU A 1 98 ? 29.219 1.809 -21.992 1.00 91.94 98 LEU A C 1
ATOM 782 O O . LEU A 1 98 ? 28.204 1.630 -22.677 1.00 91.94 98 LEU A O 1
ATOM 786 N N . GLY A 1 99 ? 30.348 1.125 -22.195 1.00 91.44 99 GLY A N 1
ATOM 787 C CA . GLY A 1 99 ? 30.472 0.032 -23.157 1.00 91.44 99 GLY A CA 1
ATOM 788 C C . GLY A 1 99 ? 29.593 -1.158 -22.775 1.00 91.44 99 GLY A C 1
ATOM 789 O O . GLY A 1 99 ? 28.833 -1.657 -23.605 1.00 91.44 99 GLY A O 1
ATOM 790 N N . GLN A 1 100 ? 29.626 -1.556 -21.500 1.00 91.69 100 GLN A N 1
ATOM 791 C CA . GLN A 1 100 ? 28.778 -2.614 -20.953 1.00 91.69 100 GLN A CA 1
ATOM 792 C C . GLN A 1 100 ? 27.296 -2.256 -21.067 1.00 91.69 100 GLN A C 1
ATOM 794 O O . GLN A 1 100 ? 26.536 -3.057 -21.601 1.00 91.69 100 GLN A O 1
ATOM 799 N N . PHE A 1 101 ? 26.906 -1.040 -20.675 1.00 95.25 101 PHE A N 1
ATOM 800 C CA . PHE A 1 101 ? 25.545 -0.519 -20.823 1.00 95.25 101 PHE A CA 1
ATOM 801 C C . PHE A 1 101 ? 25.031 -0.641 -22.262 1.00 95.25 101 PHE A C 1
ATOM 803 O O . PHE A 1 101 ? 23.954 -1.189 -22.490 1.00 95.25 101 PHE A O 1
ATOM 810 N N . SER A 1 102 ? 25.815 -0.172 -23.237 1.00 95.00 102 SER A N 1
ATOM 811 C CA . SER A 1 102 ? 25.423 -0.202 -24.652 1.00 95.00 102 SER A CA 1
ATOM 812 C C . SER A 1 102 ? 25.278 -1.635 -25.170 1.00 95.00 102 SER A C 1
ATOM 814 O O . SER A 1 102 ? 24.346 -1.933 -25.916 1.00 95.00 102 SER A O 1
ATOM 816 N N . ARG A 1 103 ? 26.174 -2.534 -24.741 1.00 96.19 103 ARG A N 1
ATOM 817 C CA . ARG A 1 103 ? 26.155 -3.950 -25.117 1.00 96.19 103 ARG A CA 1
ATOM 818 C C . ARG A 1 103 ? 24.936 -4.678 -24.552 1.00 96.19 103 ARG A C 1
ATOM 820 O O . ARG A 1 103 ? 24.188 -5.264 -25.327 1.00 96.19 103 ARG A O 1
ATOM 827 N N . VAL A 1 104 ? 24.709 -4.616 -23.237 1.00 96.44 104 VAL A N 1
ATOM 828 C CA . VAL A 1 104 ? 23.593 -5.344 -22.600 1.00 96.44 104 VAL A CA 1
ATOM 829 C C . VAL A 1 104 ? 22.238 -4.810 -23.053 1.00 96.44 104 VAL A C 1
ATOM 831 O O . VAL A 1 104 ? 21.296 -5.579 -23.214 1.00 96.44 104 VAL A O 1
ATOM 834 N N . HIS A 1 105 ? 22.147 -3.506 -23.327 1.00 96.25 105 HIS A N 1
ATOM 835 C CA . HIS A 1 105 ? 20.975 -2.902 -23.948 1.00 96.25 105 HIS A CA 1
ATOM 836 C C . HIS A 1 105 ? 20.685 -3.521 -25.325 1.00 96.25 105 HIS A C 1
ATOM 838 O O . HIS A 1 105 ? 19.582 -4.019 -25.547 1.00 96.25 105 HIS A O 1
ATOM 844 N N . ALA A 1 106 ? 21.673 -3.538 -26.225 1.00 97.00 106 ALA A N 1
ATOM 845 C CA . ALA A 1 106 ? 21.504 -4.074 -27.574 1.00 97.00 106 ALA A CA 1
ATOM 846 C C . ALA A 1 106 ? 21.183 -5.579 -27.570 1.00 97.00 106 ALA A C 1
ATOM 848 O O . ALA A 1 106 ? 20.278 -6.015 -28.280 1.00 97.00 106 ALA A O 1
ATOM 849 N N . GLU A 1 107 ? 21.881 -6.364 -26.742 1.00 97.38 107 GLU A N 1
ATOM 850 C CA . GLU A 1 107 ? 21.626 -7.800 -26.567 1.00 97.38 107 GLU A CA 1
ATOM 851 C C . GLU A 1 107 ? 20.193 -8.056 -26.070 1.00 97.38 107 GLU A C 1
ATOM 853 O O . GLU A 1 107 ? 19.496 -8.925 -26.602 1.00 97.38 107 GLU A O 1
ATOM 858 N N . PHE A 1 108 ? 19.723 -7.276 -25.088 1.00 97.25 108 PHE A N 1
ATOM 859 C CA . PHE A 1 108 ? 18.376 -7.434 -24.549 1.00 97.25 108 PHE A CA 1
ATOM 860 C C . PHE A 1 108 ? 17.301 -7.056 -25.565 1.00 97.25 108 PHE A C 1
ATOM 862 O O . PHE A 1 108 ? 16.374 -7.835 -25.764 1.00 97.25 108 PHE A O 1
ATOM 869 N N . VAL A 1 109 ? 17.417 -5.901 -26.226 1.00 97.00 109 VAL A N 1
ATOM 870 C CA . VAL A 1 109 ? 16.428 -5.445 -27.219 1.00 97.00 109 VAL A CA 1
ATOM 871 C C . VAL A 1 109 ? 16.367 -6.397 -28.416 1.00 97.00 109 VAL A C 1
ATOM 873 O O . VAL A 1 109 ? 15.282 -6.677 -28.919 1.00 97.00 109 VAL A O 1
ATOM 876 N N . ALA A 1 110 ? 17.503 -6.960 -28.840 1.00 97.06 110 ALA A N 1
ATOM 877 C CA . ALA A 1 110 ? 17.531 -7.961 -29.904 1.00 97.06 110 ALA A CA 1
ATOM 878 C C . ALA A 1 110 ? 16.805 -9.259 -29.511 1.00 97.06 110 ALA A C 1
ATOM 880 O O . ALA A 1 110 ? 16.113 -9.854 -30.336 1.00 97.06 110 ALA A O 1
ATOM 881 N N . LYS A 1 111 ? 16.952 -9.701 -28.256 1.00 96.94 111 LYS A N 1
ATOM 882 C CA . LYS A 1 111 ? 16.312 -10.921 -27.741 1.00 96.94 111 LYS A CA 1
ATOM 883 C C . LYS A 1 111 ? 14.835 -10.716 -27.390 1.00 96.94 111 LYS A C 1
ATOM 885 O O . LYS A 1 111 ? 14.028 -11.619 -27.589 1.00 96.94 111 LYS A O 1
ATOM 890 N N . HIS A 1 112 ? 14.494 -9.543 -26.870 1.00 96.81 112 HIS A N 1
ATOM 891 C CA . HIS A 1 112 ? 13.165 -9.174 -26.403 1.00 96.81 112 HIS A CA 1
ATOM 892 C C . HIS A 1 112 ? 12.723 -7.877 -27.101 1.00 96.81 112 HIS A C 1
ATOM 894 O O . HIS A 1 112 ? 12.782 -6.809 -26.497 1.00 96.81 112 HIS A O 1
ATOM 900 N N . PRO A 1 113 ? 12.309 -7.928 -28.381 1.00 95.75 113 PRO A N 1
ATOM 901 C CA . PRO A 1 113 ? 11.985 -6.724 -29.149 1.00 95.75 113 PRO A CA 1
ATOM 902 C C . PRO A 1 113 ? 10.611 -6.122 -28.815 1.00 95.75 113 PRO A C 1
ATOM 904 O O . PRO A 1 113 ? 10.293 -5.030 -29.278 1.00 95.75 113 PRO A O 1
ATOM 907 N N . THR A 1 114 ? 9.763 -6.818 -28.050 1.00 95.06 114 THR A N 1
ATOM 908 C CA . THR A 1 114 ? 8.377 -6.402 -27.770 1.00 95.06 114 THR A CA 1
ATOM 909 C C . THR A 1 114 ? 8.028 -6.466 -26.286 1.00 95.06 114 THR A C 1
ATOM 911 O O . THR A 1 114 ? 8.586 -7.263 -25.527 1.00 95.06 114 THR A O 1
ATOM 914 N N . ALA A 1 115 ? 7.007 -5.707 -25.873 1.00 91.88 115 ALA A N 1
ATOM 915 C CA . ALA A 1 115 ? 6.458 -5.794 -24.518 1.00 91.88 115 ALA A CA 1
ATOM 916 C C . ALA A 1 115 ? 6.031 -7.228 -24.136 1.00 91.88 115 ALA A C 1
ATOM 918 O O . ALA A 1 115 ? 6.205 -7.617 -22.987 1.00 91.88 115 ALA A O 1
ATOM 919 N N . ALA A 1 116 ? 5.563 -8.041 -25.092 1.00 93.44 116 ALA A N 1
ATOM 920 C CA . ALA A 1 116 ? 5.225 -9.446 -24.851 1.00 93.44 116 ALA A CA 1
ATOM 921 C C . ALA A 1 116 ? 6.462 -10.278 -24.496 1.00 93.44 116 ALA A C 1
ATOM 923 O O . ALA A 1 116 ? 6.490 -10.927 -23.455 1.00 93.44 116 ALA A O 1
ATOM 924 N N . SER A 1 117 ? 7.535 -10.161 -25.281 1.00 95.12 117 SER A N 1
ATOM 925 C CA . SER A 1 117 ? 8.805 -10.824 -24.961 1.00 95.12 117 SER A CA 1
ATOM 926 C C . SER A 1 117 ? 9.448 -10.302 -23.665 1.00 95.12 117 SER A C 1
ATOM 928 O O . SER A 1 117 ? 10.220 -11.015 -23.031 1.00 95.12 117 SER A O 1
ATOM 930 N N . PHE A 1 118 ? 9.116 -9.081 -23.225 1.00 95.88 118 PHE A N 1
ATOM 931 C CA . PHE A 1 118 ? 9.541 -8.570 -21.919 1.00 95.88 118 PHE A CA 1
ATOM 932 C C . PHE A 1 118 ? 8.852 -9.291 -20.755 1.00 95.88 118 PHE A C 1
ATOM 934 O O . PHE A 1 118 ? 9.504 -9.516 -19.741 1.00 95.88 118 PHE A O 1
ATOM 941 N N . VAL A 1 119 ? 7.580 -9.691 -20.884 1.00 95.31 119 VAL A N 1
ATOM 942 C CA . VAL A 1 119 ? 6.884 -10.479 -19.845 1.00 95.31 119 VAL A CA 1
ATOM 943 C C . VAL A 1 119 ? 7.633 -11.786 -19.576 1.00 95.31 119 VAL A C 1
ATOM 945 O O . VAL A 1 119 ? 7.870 -12.136 -18.422 1.00 95.31 119 VAL A O 1
ATOM 948 N N . GLU A 1 120 ? 8.084 -12.467 -20.631 1.00 93.19 120 GLU A N 1
ATOM 949 C CA . GLU A 1 120 ? 8.903 -13.680 -20.513 1.00 93.19 120 GLU A CA 1
ATOM 950 C C . GLU A 1 120 ? 10.220 -13.403 -19.779 1.00 93.19 120 GLU A C 1
ATOM 952 O O . GLU A 1 120 ? 10.615 -14.169 -18.902 1.00 93.19 120 GLU A O 1
ATOM 957 N N . ALA A 1 121 ? 10.878 -12.279 -20.087 1.00 93.56 121 ALA A N 1
ATOM 958 C CA . ALA A 1 121 ? 12.091 -11.867 -19.388 1.00 93.56 121 ALA A CA 1
ATOM 959 C C . ALA A 1 121 ? 11.828 -11.609 -17.897 1.00 93.56 121 ALA A C 1
ATOM 961 O O . ALA A 1 121 ? 12.609 -12.059 -17.065 1.00 93.56 121 ALA A O 1
ATOM 962 N N . VAL A 1 122 ? 10.730 -10.933 -17.546 1.00 92.69 122 VAL A N 1
ATOM 963 C CA . VAL A 1 122 ? 10.346 -10.670 -16.149 1.00 92.69 122 VAL A CA 1
ATOM 964 C C . VAL A 1 122 ? 10.123 -11.976 -15.389 1.00 92.69 122 VAL A C 1
ATOM 966 O O . VAL A 1 122 ? 10.692 -12.154 -14.316 1.00 92.69 122 VAL A O 1
ATOM 969 N N . ARG A 1 123 ? 9.376 -12.921 -15.968 1.00 90.88 123 ARG A N 1
ATOM 970 C CA . ARG A 1 123 ? 9.129 -14.243 -15.370 1.00 90.88 123 ARG A CA 1
ATOM 971 C C . ARG A 1 123 ? 10.400 -15.071 -15.226 1.00 90.88 123 ARG A C 1
ATOM 973 O O . ARG A 1 123 ? 10.592 -15.721 -14.214 1.00 90.88 123 ARG A O 1
ATOM 980 N N . ALA A 1 124 ? 11.308 -15.013 -16.196 1.00 88.25 124 ALA A N 1
ATOM 981 C CA . ALA A 1 124 ? 12.589 -15.710 -16.091 1.00 88.25 124 ALA A CA 1
ATOM 982 C C . ALA A 1 124 ? 13.501 -15.134 -14.989 1.00 88.25 124 ALA A C 1
ATOM 984 O O . ALA A 1 124 ? 14.369 -15.840 -14.483 1.00 88.25 124 ALA A O 1
ATOM 985 N N . HIS A 1 125 ? 13.323 -13.859 -14.626 1.00 79.75 125 HIS A N 1
ATOM 986 C CA . HIS A 1 125 ? 14.117 -13.183 -13.594 1.00 79.75 125 HIS A CA 1
ATOM 987 C C . HIS A 1 125 ? 13.425 -13.123 -12.225 1.00 79.75 125 HIS A C 1
ATOM 989 O O . HIS A 1 125 ? 14.074 -12.732 -11.253 1.00 79.75 125 HIS A O 1
ATOM 995 N N . SER A 1 126 ? 12.152 -13.528 -12.114 1.00 69.38 126 SER A N 1
ATOM 996 C CA . SER A 1 126 ? 11.408 -13.501 -10.846 1.00 69.38 126 SER A CA 1
ATOM 997 C C . SER A 1 126 ? 12.095 -14.311 -9.754 1.00 69.38 126 SER A C 1
ATOM 999 O O . SER A 1 126 ? 12.110 -13.897 -8.599 1.00 69.38 126 SER A O 1
ATOM 1001 N N . ASP A 1 127 ? 12.717 -15.425 -10.138 1.00 58.09 127 ASP A N 1
ATOM 1002 C CA . ASP A 1 127 ? 13.372 -16.357 -9.219 1.00 58.09 127 ASP A CA 1
ATOM 1003 C C . ASP A 1 127 ? 14.714 -15.824 -8.691 1.00 58.09 127 ASP A C 1
ATOM 1005 O O . ASP A 1 127 ? 15.210 -16.281 -7.662 1.00 58.09 127 ASP A O 1
ATOM 1009 N N . ALA A 1 128 ? 15.305 -14.840 -9.377 1.00 60.31 128 ALA A N 1
ATOM 1010 C CA . ALA A 1 128 ? 16.599 -14.256 -9.032 1.00 60.31 128 ALA A CA 1
ATOM 1011 C C . ALA A 1 128 ? 16.486 -12.931 -8.253 1.00 60.31 128 ALA A C 1
ATOM 1013 O O . ALA A 1 128 ? 17.459 -12.488 -7.637 1.00 60.31 128 ALA A O 1
ATOM 1014 N N . GLU A 1 129 ? 15.325 -12.268 -8.273 1.00 65.50 129 GLU A N 1
ATOM 1015 C CA . GLU A 1 129 ? 15.154 -10.937 -7.690 1.00 65.50 129 GLU A CA 1
ATOM 1016 C C . GLU A 1 129 ? 14.747 -10.999 -6.206 1.00 65.50 129 GLU A C 1
ATOM 1018 O O . GLU A 1 129 ? 13.694 -11.506 -5.837 1.00 65.50 129 GLU A O 1
ATOM 1023 N N . GLN A 1 130 ? 15.541 -10.381 -5.323 1.00 64.38 130 GLN A N 1
ATOM 1024 C CA . GLN A 1 130 ? 15.283 -10.341 -3.869 1.00 64.38 130 GLN A CA 1
ATOM 1025 C C . GLN A 1 130 ? 14.094 -9.442 -3.460 1.00 64.38 130 GLN A C 1
ATOM 1027 O O . GLN A 1 130 ? 13.892 -9.177 -2.274 1.00 64.38 130 GLN A O 1
ATOM 1032 N N . ARG A 1 131 ? 13.325 -8.906 -4.420 1.00 77.25 131 ARG A N 1
ATOM 1033 C CA . ARG A 1 131 ? 12.250 -7.924 -4.185 1.00 77.25 131 ARG A CA 1
ATOM 1034 C C . ARG A 1 131 ? 10.929 -8.359 -4.836 1.00 77.25 131 ARG A C 1
ATOM 1036 O O . ARG A 1 131 ? 10.526 -7.766 -5.839 1.00 77.25 131 ARG A O 1
ATOM 1043 N N . PRO A 1 132 ? 10.204 -9.325 -4.240 1.00 79.69 132 PRO A N 1
ATOM 1044 C CA . PRO A 1 132 ? 8.950 -9.846 -4.797 1.00 79.69 132 PRO A CA 1
ATOM 1045 C C . PRO A 1 132 ? 7.907 -8.758 -5.094 1.00 79.69 132 PRO A C 1
ATOM 1047 O O . PRO A 1 132 ? 7.263 -8.767 -6.140 1.00 79.69 132 PRO A O 1
ATOM 1050 N N . SER A 1 133 ? 7.804 -7.751 -4.218 1.00 82.31 133 SER A N 1
ATOM 1051 C CA . SER A 1 133 ? 6.864 -6.632 -4.361 1.00 82.31 133 SER A CA 1
ATOM 1052 C C . SER A 1 133 ? 7.150 -5.720 -5.557 1.00 82.31 133 SER A C 1
ATOM 1054 O O . SER A 1 133 ? 6.245 -5.065 -6.069 1.00 82.31 133 SER A O 1
ATOM 1056 N N . VAL A 1 134 ? 8.399 -5.663 -6.016 1.00 87.62 134 VAL A N 1
ATOM 1057 C CA . VAL A 1 134 ? 8.777 -4.899 -7.205 1.00 87.62 134 VAL A CA 1
ATOM 1058 C C . VAL A 1 134 ? 8.468 -5.702 -8.462 1.00 87.62 134 VAL A C 1
ATOM 1060 O O . VAL A 1 134 ? 7.904 -5.163 -9.417 1.00 87.62 134 VAL A O 1
ATOM 1063 N N . ASN A 1 135 ? 8.800 -6.992 -8.438 1.00 89.56 135 ASN A N 1
ATOM 1064 C CA . ASN A 1 135 ? 8.605 -7.870 -9.578 1.00 89.56 135 ASN A CA 1
ATOM 1065 C C . ASN A 1 135 ? 7.118 -8.029 -9.935 1.00 89.56 135 ASN A C 1
ATOM 1067 O O . ASN A 1 135 ? 6.760 -7.913 -11.103 1.00 89.56 135 ASN A O 1
ATOM 1071 N N . ILE A 1 136 ? 6.238 -8.167 -8.936 1.00 91.94 136 ILE A N 1
ATOM 1072 C CA . ILE A 1 136 ? 4.797 -8.319 -9.179 1.00 91.94 136 ILE A CA 1
ATOM 1073 C C . ILE A 1 136 ? 4.185 -7.103 -9.892 1.00 91.94 136 ILE A C 1
ATOM 1075 O O . ILE A 1 136 ? 3.426 -7.248 -10.846 1.00 91.94 136 ILE A O 1
ATOM 1079 N N . VAL A 1 137 ? 4.565 -5.882 -9.496 1.00 94.44 137 VAL A N 1
ATOM 1080 C CA . VAL A 1 137 ? 4.099 -4.650 -10.157 1.00 94.44 137 VAL A CA 1
ATOM 1081 C C . VAL A 1 137 ? 4.607 -4.591 -11.597 1.00 94.44 137 VAL A C 1
ATOM 1083 O O . VAL A 1 137 ? 3.866 -4.198 -12.501 1.00 94.44 137 VAL A O 1
ATOM 1086 N N . ARG A 1 138 ? 5.862 -4.997 -11.823 1.00 94.44 138 ARG A N 1
ATOM 1087 C CA . ARG A 1 138 ? 6.473 -5.047 -13.154 1.00 94.44 138 ARG A CA 1
ATOM 1088 C C . ARG A 1 138 ? 5.766 -6.053 -14.061 1.00 94.44 138 ARG A C 1
ATOM 1090 O O . ARG A 1 138 ? 5.482 -5.715 -15.204 1.00 94.44 138 ARG A O 1
ATOM 1097 N N . GLU A 1 139 ? 5.444 -7.240 -13.557 1.00 95.19 139 GLU A N 1
ATOM 1098 C CA . GLU A 1 139 ? 4.733 -8.271 -14.315 1.00 95.19 139 GLU A CA 1
ATOM 1099 C C . GLU A 1 139 ? 3.312 -7.831 -14.683 1.00 95.19 139 GLU A C 1
ATOM 1101 O O . GLU A 1 139 ? 2.967 -7.833 -15.863 1.00 95.19 139 GLU A O 1
ATOM 1106 N N . ILE A 1 140 ? 2.515 -7.369 -13.710 1.00 97.00 140 ILE A N 1
ATOM 1107 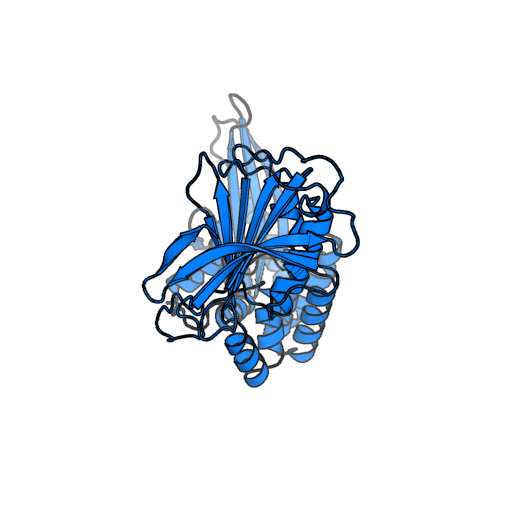C CA . ILE A 1 140 ? 1.124 -6.947 -13.954 1.00 97.00 140 ILE A CA 1
ATOM 1108 C C . ILE A 1 140 ? 1.073 -5.818 -14.993 1.00 97.00 140 ILE A C 1
ATOM 1110 O O . ILE A 1 140 ? 0.281 -5.856 -15.934 1.00 97.00 140 ILE A O 1
ATOM 1114 N N . THR A 1 141 ? 1.938 -4.810 -14.856 1.00 97.69 141 THR A N 1
ATOM 1115 C CA . THR A 1 141 ? 1.979 -3.685 -15.804 1.00 97.69 141 THR A CA 1
ATOM 1116 C C . THR A 1 141 ? 2.514 -4.085 -17.181 1.00 97.69 141 THR A C 1
ATOM 1118 O O . THR A 1 141 ? 2.066 -3.525 -18.180 1.00 97.69 141 THR A O 1
ATOM 1121 N N . ALA A 1 142 ? 3.422 -5.062 -17.266 1.00 97.25 142 ALA A N 1
ATOM 1122 C CA . ALA A 1 142 ? 3.886 -5.607 -18.539 1.00 97.25 142 ALA A CA 1
ATOM 1123 C C . ALA A 1 142 ? 2.792 -6.415 -19.258 1.00 97.25 142 ALA A C 1
ATOM 1125 O O . ALA A 1 142 ? 2.616 -6.234 -20.459 1.00 97.25 142 ALA A O 1
ATOM 1126 N N . LEU A 1 143 ? 2.011 -7.227 -18.537 1.00 98.25 143 LEU A N 1
ATOM 1127 C CA . LEU A 1 143 ? 0.845 -7.934 -19.086 1.00 98.25 143 LEU A CA 1
ATOM 1128 C C . LEU A 1 143 ? -0.229 -6.957 -19.586 1.00 98.25 143 LEU A C 1
ATOM 1130 O O . LEU A 1 143 ? -0.769 -7.112 -20.678 1.00 98.25 143 LEU A O 1
ATOM 1134 N N . LEU A 1 144 ? -0.500 -5.886 -18.838 1.00 98.19 144 LEU A N 1
ATOM 1135 C CA . LEU A 1 144 ? -1.416 -4.836 -19.295 1.00 98.19 144 LEU A CA 1
ATOM 1136 C C . LEU A 1 144 ? -0.906 -4.126 -20.557 1.00 98.19 144 LEU A C 1
ATOM 1138 O O . LEU A 1 144 ? -1.698 -3.783 -21.431 1.00 98.19 144 LEU A O 1
ATOM 1142 N N . ALA A 1 145 ? 0.412 -3.948 -20.694 1.00 97.38 145 ALA A N 1
ATOM 1143 C CA . ALA A 1 145 ? 1.014 -3.339 -21.880 1.00 97.38 145 ALA A CA 1
ATOM 1144 C C . ALA A 1 145 ? 0.859 -4.186 -23.152 1.00 97.38 145 ALA A C 1
ATOM 1146 O O . ALA A 1 145 ? 0.986 -3.648 -24.251 1.00 97.38 145 ALA A O 1
ATOM 1147 N N . THR A 1 146 ? 0.583 -5.484 -23.022 1.00 96.62 146 THR A N 1
ATOM 1148 C CA . THR A 1 146 ? 0.338 -6.391 -24.153 1.00 96.62 146 THR A CA 1
ATOM 1149 C C . THR A 1 146 ? -1.150 -6.610 -24.426 1.00 96.62 146 THR A C 1
ATOM 1151 O O . THR A 1 146 ? -1.494 -7.284 -25.394 1.00 96.62 146 THR A O 1
ATOM 1154 N N . GLY A 1 147 ? -2.035 -6.046 -23.595 1.00 96.56 147 GLY A N 1
ATOM 1155 C CA . GLY A 1 147 ? -3.477 -6.290 -23.643 1.00 96.56 147 GLY A CA 1
ATOM 1156 C C . GLY A 1 147 ? -3.916 -7.598 -22.975 1.00 96.56 147 GLY A C 1
ATOM 1157 O O . GLY A 1 147 ? -5.083 -7.975 -23.093 1.00 96.56 147 GLY A O 1
ATOM 1158 N N . ALA A 1 148 ? -3.026 -8.291 -22.255 1.00 97.44 148 ALA A N 1
ATOM 1159 C CA . ALA A 1 148 ? -3.331 -9.512 -21.504 1.00 97.44 148 ALA A CA 1
ATOM 1160 C C . ALA A 1 148 ? -4.045 -9.197 -20.172 1.00 97.44 148 ALA A C 1
ATOM 1162 O O . ALA A 1 148 ? -3.611 -9.584 -19.088 1.00 97.44 148 ALA A O 1
ATOM 1163 N N . ASN A 1 149 ? -5.153 -8.457 -20.248 1.00 97.88 149 ASN A N 1
ATOM 1164 C CA . ASN A 1 149 ? -5.836 -7.881 -19.089 1.00 97.88 149 ASN A CA 1
ATOM 1165 C C . ASN A 1 149 ? -6.374 -8.934 -18.109 1.00 97.88 149 ASN A C 1
ATOM 1167 O O . ASN A 1 149 ? -6.274 -8.742 -16.901 1.00 97.88 149 ASN A O 1
ATOM 1171 N N . ALA A 1 150 ? -6.927 -10.041 -18.614 1.00 98.12 150 ALA A N 1
ATOM 1172 C CA . ALA A 1 150 ? -7.445 -11.115 -17.764 1.00 98.12 150 ALA A CA 1
ATOM 1173 C C . ALA A 1 150 ? -6.321 -11.766 -16.941 1.00 98.12 150 ALA A C 1
ATOM 1175 O O . ALA A 1 150 ? -6.418 -11.857 -15.724 1.00 98.12 150 ALA A O 1
ATOM 1176 N N . GLU A 1 151 ? -5.206 -12.101 -17.592 1.00 98.12 151 GLU A N 1
ATOM 1177 C CA . GLU A 1 151 ? -4.031 -12.669 -16.926 1.00 98.12 151 GLU A CA 1
ATOM 1178 C C . GLU A 1 151 ? -3.419 -11.683 -15.919 1.00 98.12 151 GLU A C 1
ATOM 1180 O O . GLU A 1 151 ? -3.061 -12.064 -14.807 1.00 98.12 151 GLU A O 1
ATOM 1185 N N . ALA A 1 152 ? -3.353 -10.393 -16.267 1.00 98.12 152 ALA A N 1
ATOM 1186 C CA . ALA A 1 152 ? -2.898 -9.352 -15.351 1.00 98.12 152 ALA A CA 1
ATOM 1187 C C . ALA A 1 152 ? -3.776 -9.259 -14.090 1.00 98.12 152 ALA A C 1
ATOM 1189 O O . ALA A 1 152 ? -3.250 -9.072 -12.990 1.00 98.12 152 ALA A O 1
ATOM 1190 N N . ALA A 1 153 ? -5.098 -9.397 -14.240 1.00 98.19 153 ALA A N 1
ATOM 1191 C CA . ALA A 1 153 ? -6.035 -9.412 -13.123 1.00 98.19 153 ALA A CA 1
ATOM 1192 C C . ALA A 1 153 ? -5.828 -10.644 -12.230 1.00 98.19 153 ALA A C 1
ATOM 1194 O O . ALA A 1 153 ? -5.748 -10.487 -11.013 1.00 98.19 153 ALA A O 1
ATOM 1195 N N . ASP A 1 154 ? -5.667 -11.830 -12.821 1.00 98.06 154 ASP A N 1
ATOM 1196 C CA . ASP A 1 154 ? -5.446 -13.079 -12.084 1.00 98.06 154 ASP A CA 1
ATOM 1197 C C . ASP A 1 154 ? -4.139 -13.041 -11.279 1.00 98.06 154 ASP A C 1
ATOM 1199 O O . ASP A 1 154 ? -4.113 -13.381 -10.093 1.00 98.06 154 ASP A O 1
ATOM 1203 N N . VAL A 1 155 ? -3.051 -12.560 -11.893 1.00 96.12 155 VAL A N 1
ATOM 1204 C CA . VAL A 1 155 ? -1.753 -12.375 -11.225 1.00 96.12 155 VAL A CA 1
ATOM 1205 C C . VAL A 1 155 ? -1.877 -11.393 -10.057 1.00 96.12 155 VAL A C 1
ATOM 1207 O O . VAL A 1 155 ? -1.361 -11.655 -8.965 1.00 96.12 155 VAL A O 1
ATOM 1210 N N . ALA A 1 156 ? -2.588 -10.280 -10.256 1.00 96.12 156 ALA A N 1
ATOM 1211 C CA . ALA A 1 156 ? -2.793 -9.277 -9.218 1.00 96.12 156 ALA A CA 1
ATOM 1212 C C . ALA A 1 156 ? -3.655 -9.802 -8.057 1.00 96.12 156 ALA A C 1
ATOM 1214 O O . ALA A 1 156 ? -3.289 -9.611 -6.896 1.00 96.12 156 ALA A O 1
ATOM 1215 N N . ASP A 1 157 ? -4.753 -10.501 -8.342 1.00 96.06 157 ASP A N 1
ATOM 1216 C CA . ASP A 1 157 ? -5.626 -11.094 -7.325 1.00 96.06 157 ASP A CA 1
ATOM 1217 C C . ASP A 1 157 ? -4.899 -12.174 -6.517 1.00 96.06 157 ASP A C 1
ATOM 1219 O O . ASP A 1 157 ? -4.997 -12.201 -5.287 1.00 96.06 157 ASP A O 1
ATOM 1223 N N . ALA A 1 158 ? -4.104 -13.021 -7.177 1.00 94.75 158 ALA A N 1
ATOM 1224 C CA . ALA A 1 158 ? -3.296 -14.031 -6.504 1.00 94.75 158 ALA A CA 1
ATOM 1225 C C . ALA A 1 158 ? -2.255 -13.395 -5.567 1.00 94.75 158 ALA A C 1
ATOM 1227 O O . ALA A 1 158 ? -2.059 -13.868 -4.446 1.00 94.75 158 ALA A O 1
ATOM 1228 N N . ALA A 1 159 ? -1.610 -12.305 -5.993 1.00 92.31 159 ALA A N 1
ATOM 1229 C CA . ALA A 1 159 ? -0.689 -11.545 -5.153 1.00 92.31 159 ALA A CA 1
ATOM 1230 C C . ALA A 1 159 ? -1.398 -10.927 -3.936 1.00 92.31 159 ALA A C 1
ATOM 1232 O O . ALA A 1 159 ? -0.937 -11.080 -2.803 1.00 92.31 159 ALA A O 1
ATOM 1233 N N . ILE A 1 160 ? -2.562 -10.304 -4.144 1.00 91.94 160 ILE A N 1
ATOM 1234 C CA . ILE A 1 160 ? -3.384 -9.737 -3.065 1.00 91.94 160 ILE A CA 1
ATOM 1235 C C . ILE A 1 160 ? -3.780 -10.822 -2.056 1.00 91.94 160 ILE A C 1
ATOM 1237 O O . ILE A 1 160 ? -3.669 -10.597 -0.849 1.00 91.94 160 ILE A O 1
ATOM 1241 N N . ALA A 1 161 ? -4.184 -12.006 -2.526 1.00 91.69 161 ALA A N 1
ATOM 1242 C CA . ALA A 1 161 ? -4.556 -13.134 -1.674 1.00 91.69 161 ALA A CA 1
ATOM 1243 C C . ALA A 1 161 ? -3.384 -13.644 -0.815 1.00 91.69 161 ALA A C 1
ATOM 1245 O O . ALA A 1 161 ? -3.588 -14.028 0.335 1.00 91.69 161 ALA A O 1
ATOM 1246 N N . ARG A 1 162 ? -2.147 -13.587 -1.330 1.00 89.50 162 ARG A N 1
ATOM 1247 C CA . ARG A 1 162 ? -0.922 -13.899 -0.567 1.00 89.50 162 ARG A CA 1
ATOM 1248 C C . ARG A 1 162 ? -0.479 -12.773 0.375 1.00 89.50 162 ARG A C 1
ATOM 1250 O O . ARG A 1 162 ? 0.490 -12.937 1.111 1.00 89.50 162 ARG A O 1
ATOM 1257 N N . GLY A 1 163 ? -1.171 -11.633 0.375 1.00 86.25 163 GLY A N 1
ATOM 1258 C CA . GLY A 1 163 ? -0.800 -10.462 1.167 1.00 86.25 163 GLY A CA 1
ATOM 1259 C C . GLY A 1 163 ? 0.352 -9.653 0.568 1.00 86.25 163 GLY A C 1
ATOM 1260 O O . GLY A 1 163 ? 0.970 -8.867 1.285 1.00 86.25 163 GLY A O 1
ATOM 1261 N N . GLU A 1 164 ? 0.643 -9.816 -0.724 1.00 87.00 164 GLU A N 1
ATOM 1262 C CA . GLU A 1 164 ? 1.626 -9.009 -1.444 1.00 87.00 164 GLU A CA 1
ATOM 1263 C C . GLU A 1 164 ? 1.028 -7.649 -1.831 1.00 87.00 164 GLU A C 1
ATOM 1265 O O . GLU A 1 164 ? -0.059 -7.530 -2.400 1.00 87.00 164 GLU A O 1
ATOM 1270 N N . GLN A 1 165 ? 1.765 -6.590 -1.514 1.00 80.94 165 GLN A N 1
ATOM 1271 C CA . GLN A 1 165 ? 1.246 -5.220 -1.490 1.00 80.94 165 GLN A CA 1
ATOM 1272 C C . GLN A 1 165 ? 1.856 -4.313 -2.571 1.00 80.94 165 GLN A C 1
ATOM 1274 O O . GLN A 1 165 ? 1.461 -3.162 -2.746 1.00 80.94 165 GLN A O 1
ATOM 1279 N N . GLY A 1 166 ? 2.833 -4.819 -3.322 1.00 82.19 166 GLY A N 1
ATOM 1280 C CA . GLY A 1 166 ? 3.655 -3.983 -4.190 1.00 82.19 166 GLY A CA 1
ATOM 1281 C C . GLY A 1 166 ? 4.534 -3.006 -3.399 1.00 82.19 166 GLY A C 1
ATOM 1282 O O . GLY A 1 166 ? 4.659 -3.088 -2.178 1.00 82.19 166 GLY A O 1
ATOM 1283 N N . ASN A 1 167 ? 5.196 -2.097 -4.109 1.00 81.44 167 ASN A N 1
ATOM 1284 C CA . ASN A 1 167 ? 6.151 -1.146 -3.530 1.00 81.44 167 ASN A CA 1
ATOM 1285 C C . ASN A 1 167 ? 5.600 0.289 -3.404 1.00 81.44 167 ASN A C 1
ATOM 1287 O O . ASN A 1 167 ? 6.373 1.215 -3.158 1.00 81.44 167 ASN A O 1
ATOM 1291 N N . MET A 1 168 ? 4.302 0.490 -3.650 1.00 85.31 168 MET A N 1
ATOM 1292 C CA . MET A 1 168 ? 3.640 1.798 -3.662 1.00 85.31 168 MET A CA 1
ATOM 1293 C C . MET A 1 168 ? 2.260 1.707 -3.006 1.00 85.31 168 MET A C 1
ATOM 1295 O O . MET A 1 168 ? 1.528 0.736 -3.211 1.00 85.31 168 MET A O 1
ATOM 1299 N N . SER A 1 169 ? 1.890 2.749 -2.265 1.00 83.00 169 SER A N 1
ATOM 1300 C CA . SER A 1 169 ? 0.568 2.908 -1.659 1.00 83.00 169 SER A CA 1
ATOM 1301 C C . SER A 1 169 ? 0.100 4.362 -1.736 1.00 83.00 169 SER A C 1
ATOM 1303 O O . SER A 1 169 ? 0.908 5.291 -1.747 1.00 83.00 169 SER A O 1
ATOM 1305 N N . SER A 1 170 ? -1.213 4.541 -1.853 1.00 78.56 170 SER A N 1
ATOM 1306 C CA . SER A 1 170 ? -1.915 5.822 -1.720 1.00 78.56 170 SER A CA 1
ATOM 1307 C C . SER A 1 170 ? -3.018 5.602 -0.683 1.00 78.56 170 SER A C 1
ATOM 1309 O O . SER A 1 170 ? -2.682 5.292 0.455 1.00 78.56 170 SER A O 1
ATOM 1311 N N . ALA A 1 171 ? -4.296 5.621 -1.071 1.00 81.25 171 ALA A N 1
ATOM 1312 C CA . ALA A 1 171 ? -5.391 5.139 -0.226 1.00 81.25 171 ALA A CA 1
ATOM 1313 C C . ALA A 1 171 ? -5.260 3.635 0.078 1.00 81.25 171 ALA A C 1
ATOM 1315 O O . ALA A 1 171 ? -5.583 3.156 1.158 1.00 81.25 171 ALA A O 1
ATOM 1316 N N . THR A 1 172 ? -4.742 2.862 -0.877 1.00 87.62 172 THR A N 1
ATOM 1317 C CA . THR A 1 172 ? -4.377 1.461 -0.656 1.00 87.62 172 THR A CA 1
ATOM 1318 C C . THR A 1 172 ? -3.176 1.060 -1.513 1.00 87.62 172 THR A C 1
ATOM 1320 O O . THR A 1 172 ? -2.539 1.898 -2.155 1.00 87.62 172 THR A O 1
ATOM 1323 N N . TYR A 1 173 ? -2.839 -0.224 -1.493 1.00 90.56 173 TYR A N 1
ATOM 1324 C CA . TYR A 1 173 ? -1.722 -0.818 -2.211 1.00 90.56 173 TYR A CA 1
ATOM 1325 C C . TYR A 1 173 ? -1.913 -0.802 -3.727 1.00 90.56 173 TYR A C 1
ATOM 1327 O O . TYR A 1 173 ? -2.995 -1.100 -4.236 1.00 90.56 173 TYR A O 1
ATOM 1335 N N . VAL A 1 174 ? -0.835 -0.507 -4.458 1.00 93.00 174 VAL A N 1
ATOM 1336 C CA . VAL A 1 174 ? -0.825 -0.401 -5.928 1.00 93.00 174 VAL A CA 1
ATOM 1337 C C . VAL A 1 174 ? -1.330 -1.662 -6.632 1.00 93.00 174 VAL A C 1
ATOM 1339 O O . VAL A 1 174 ? -1.970 -1.562 -7.676 1.00 93.00 174 VAL A O 1
ATOM 1342 N N . THR A 1 175 ? -1.120 -2.847 -6.051 1.00 94.25 175 THR A N 1
ATOM 1343 C CA . THR A 1 175 ? -1.611 -4.116 -6.610 1.00 94.25 175 THR A CA 1
ATOM 1344 C C . THR A 1 175 ? -3.134 -4.138 -6.731 1.00 94.25 175 THR A C 1
ATOM 1346 O O . THR A 1 175 ? -3.648 -4.648 -7.721 1.00 94.25 175 THR A O 1
ATOM 1349 N N . LYS A 1 176 ? -3.863 -3.504 -5.803 1.00 94.94 176 LYS A N 1
ATOM 1350 C CA . LYS A 1 176 ? -5.329 -3.395 -5.867 1.00 94.94 176 LYS A CA 1
ATOM 1351 C C . LYS A 1 176 ? -5.806 -2.448 -6.965 1.00 94.94 176 LYS A C 1
ATOM 1353 O O . LYS A 1 176 ? -6.762 -2.772 -7.664 1.00 94.94 176 LYS A O 1
ATOM 1358 N N . TYR A 1 177 ? -5.109 -1.325 -7.160 1.00 95.81 177 TYR A N 1
ATOM 1359 C CA . TYR A 1 177 ? -5.382 -0.419 -8.282 1.00 95.81 177 TYR A CA 1
ATOM 1360 C C . TYR A 1 177 ? -5.183 -1.135 -9.616 1.00 95.81 177 TYR A C 1
ATOM 1362 O O . TYR A 1 177 ? -6.049 -1.068 -10.483 1.00 95.81 177 TYR A O 1
ATOM 1370 N N . LEU A 1 178 ? -4.070 -1.859 -9.762 1.00 96.88 178 LEU A N 1
ATOM 1371 C CA . LEU A 1 178 ? -3.761 -2.600 -10.981 1.00 96.88 178 LEU A CA 1
ATOM 1372 C C . LEU A 1 178 ? -4.741 -3.755 -11.225 1.00 96.88 178 LEU A C 1
ATOM 1374 O O . LEU A 1 178 ? -5.180 -3.921 -12.358 1.00 96.88 178 LEU A O 1
ATOM 1378 N N . ALA A 1 179 ? -5.143 -4.497 -10.186 1.00 97.19 179 ALA A N 1
ATOM 1379 C CA . ALA A 1 179 ? -6.161 -5.545 -10.295 1.00 97.19 179 ALA A CA 1
ATOM 1380 C C . ALA A 1 179 ? -7.496 -4.982 -10.805 1.00 97.19 179 ALA A C 1
ATOM 1382 O O . ALA A 1 179 ? -8.088 -5.510 -11.746 1.00 97.19 179 ALA A O 1
ATOM 1383 N N . ALA A 1 180 ? -7.964 -3.881 -10.211 1.00 97.44 180 ALA A N 1
ATOM 1384 C CA . ALA A 1 180 ? -9.209 -3.242 -10.619 1.00 97.44 180 ALA A CA 1
ATOM 1385 C C . ALA A 1 180 ? -9.116 -2.651 -12.035 1.00 97.44 180 ALA A C 1
ATOM 1387 O O . ALA A 1 180 ? -10.051 -2.788 -12.820 1.00 97.44 180 ALA A O 1
ATOM 1388 N N . TYR A 1 181 ? -7.976 -2.043 -12.377 1.00 97.81 181 TYR A N 1
ATOM 1389 C CA . TYR A 1 181 ? -7.713 -1.484 -13.702 1.00 97.81 181 TYR A CA 1
ATOM 1390 C C . TYR A 1 181 ? -7.697 -2.574 -14.783 1.00 97.81 181 TYR A C 1
ATOM 1392 O O . TYR A 1 181 ? -8.313 -2.414 -15.835 1.00 97.81 181 TYR A O 1
ATOM 1400 N N . ALA A 1 182 ? -7.065 -3.715 -14.495 1.00 98.19 182 ALA A N 1
ATOM 1401 C CA . ALA A 1 182 ? -7.017 -4.875 -15.380 1.00 98.19 182 ALA A CA 1
ATOM 1402 C C . ALA A 1 182 ? -8.409 -5.456 -15.673 1.00 98.19 182 ALA A C 1
ATOM 1404 O O . ALA A 1 182 ? -8.708 -5.805 -16.813 1.00 98.19 182 ALA A O 1
ATOM 1405 N N . LYS A 1 183 ? -9.298 -5.473 -14.672 1.00 98.38 183 LYS A N 1
ATOM 1406 C CA . LYS A 1 183 ? -10.697 -5.925 -14.800 1.00 98.38 183 LYS A CA 1
ATOM 1407 C C . LYS A 1 183 ? -11.591 -4.965 -15.600 1.00 98.38 183 LYS A C 1
ATOM 1409 O O . LYS A 1 183 ? -12.735 -5.298 -15.899 1.00 98.38 183 LYS A O 1
ATOM 1414 N N . GLY A 1 184 ? -11.080 -3.791 -15.971 1.00 97.38 184 GLY A N 1
ATOM 1415 C CA . GLY A 1 184 ? -11.747 -2.836 -16.849 1.00 97.38 184 GLY A CA 1
ATOM 1416 C C . GLY A 1 184 ? -12.520 -1.724 -16.126 1.00 97.38 184 GLY A C 1
ATOM 1417 O O . GLY A 1 184 ? -12.573 -1.676 -14.895 1.00 97.38 184 GLY A O 1
ATOM 1418 N N . PRO A 1 185 ? -13.138 -0.799 -16.888 1.00 96.50 185 PRO A N 1
ATOM 1419 C CA . PRO A 1 185 ? -13.626 0.478 -16.358 1.00 96.50 185 PRO A CA 1
ATOM 1420 C C . PRO A 1 185 ? -14.679 0.358 -15.253 1.00 96.50 185 PRO A C 1
ATOM 1422 O O . PRO A 1 185 ? -14.656 1.134 -14.302 1.00 96.50 185 PRO A O 1
ATOM 1425 N N . GLN A 1 186 ? -15.587 -0.617 -15.350 1.00 97.56 186 GLN A N 1
ATOM 1426 C CA . GLN A 1 186 ? -16.632 -0.818 -14.344 1.00 97.56 186 GLN A CA 1
ATOM 1427 C C . GLN A 1 186 ? -16.041 -1.279 -13.004 1.00 97.56 186 GLN A C 1
ATOM 1429 O O . GLN A 1 186 ? -16.386 -0.729 -11.960 1.00 97.56 186 GLN A O 1
ATOM 1434 N N . ALA A 1 187 ? -15.126 -2.253 -13.036 1.00 97.38 187 ALA A N 1
ATOM 1435 C CA . ALA A 1 187 ? -14.445 -2.746 -11.842 1.00 97.38 187 ALA A CA 1
ATOM 1436 C C . ALA A 1 187 ? -13.551 -1.665 -11.226 1.00 97.38 187 ALA A C 1
ATOM 1438 O O . ALA A 1 187 ? -13.562 -1.477 -10.011 1.00 97.38 187 ALA A O 1
ATOM 1439 N N . TYR A 1 188 ? -12.833 -0.912 -12.062 1.00 97.00 188 TYR A N 1
ATOM 1440 C CA . TYR A 1 188 ? -12.023 0.215 -11.616 1.00 97.00 188 TYR A CA 1
ATOM 1441 C C . TYR A 1 188 ? -12.872 1.316 -10.967 1.00 97.00 188 TYR A C 1
ATOM 1443 O O . TYR A 1 188 ? -12.543 1.770 -9.876 1.00 97.00 188 TYR A O 1
ATOM 1451 N N . SER A 1 189 ? -14.007 1.683 -11.569 1.00 95.94 189 SER A N 1
ATOM 1452 C CA . SER A 1 189 ? -14.934 2.665 -10.997 1.00 95.94 189 SER A CA 1
ATOM 1453 C C . SER A 1 189 ? -15.484 2.209 -9.640 1.00 95.94 189 SER A C 1
ATOM 1455 O O . SER A 1 189 ? -15.395 2.957 -8.664 1.00 95.94 189 SER A O 1
ATOM 1457 N N . ALA A 1 190 ? -15.957 0.962 -9.537 1.00 96.00 190 ALA A N 1
ATOM 1458 C CA . ALA A 1 190 ? -16.427 0.391 -8.273 1.00 96.00 190 ALA A CA 1
ATOM 1459 C C . ALA A 1 190 ? -15.321 0.363 -7.205 1.00 96.00 190 ALA A C 1
ATOM 1461 O O . ALA A 1 190 ? -15.552 0.728 -6.052 1.00 96.00 190 ALA A O 1
ATOM 1462 N N . PHE A 1 191 ? -14.097 -0.003 -7.596 1.00 95.69 191 PHE A N 1
ATOM 1463 C CA . PHE A 1 191 ? -12.935 0.041 -6.718 1.00 95.69 191 PHE A CA 1
ATOM 1464 C C . PHE A 1 191 ? -12.658 1.465 -6.227 1.00 95.69 191 PHE A C 1
ATOM 1466 O O . PHE A 1 191 ? -12.574 1.668 -5.019 1.00 95.69 191 PHE A O 1
ATOM 1473 N N . THR A 1 192 ? -12.596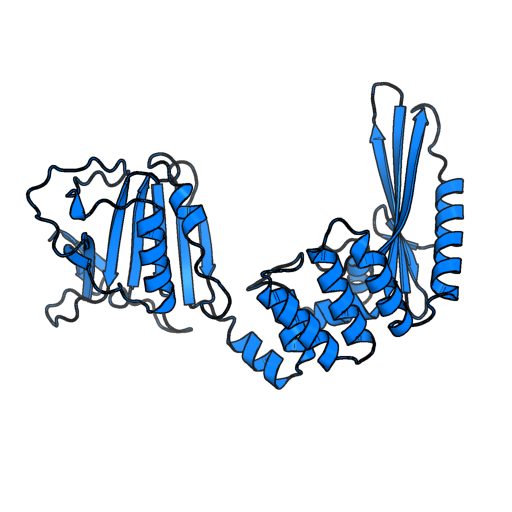 2.464 -7.109 1.00 93.44 192 THR A N 1
ATOM 1474 C CA . THR A 1 192 ? -12.361 3.858 -6.697 1.00 93.44 192 THR A CA 1
ATOM 1475 C C . THR A 1 192 ? -13.453 4.389 -5.768 1.00 93.44 192 THR A C 1
ATOM 1477 O O . THR A 1 192 ? -13.135 5.049 -4.783 1.00 93.44 192 THR A O 1
ATOM 1480 N N . ALA A 1 193 ? -14.719 4.024 -5.996 1.00 92.38 193 ALA A N 1
ATOM 1481 C CA . ALA A 1 193 ? -15.824 4.376 -5.105 1.00 92.38 193 ALA A CA 1
ATOM 1482 C C . ALA A 1 193 ? -15.703 3.722 -3.715 1.00 92.38 193 ALA A C 1
ATOM 1484 O O . ALA A 1 193 ? -16.198 4.262 -2.731 1.00 92.38 193 ALA A O 1
ATOM 1485 N N . SER A 1 194 ? -15.013 2.582 -3.611 1.00 92.88 194 SER A N 1
ATOM 1486 C CA . SER A 1 194 ? -14.750 1.896 -2.338 1.00 92.88 194 SER A CA 1
ATOM 1487 C C . SER A 1 194 ? -13.526 2.421 -1.571 1.00 92.88 194 SER A C 1
ATOM 1489 O O . SER A 1 194 ? -13.255 1.952 -0.467 1.00 92.88 194 SER A O 1
ATOM 1491 N N . LEU A 1 195 ? -12.779 3.385 -2.126 1.00 91.94 195 LEU A N 1
ATOM 1492 C CA . LEU A 1 195 ? -11.627 4.013 -1.463 1.00 91.94 195 LEU A CA 1
ATOM 1493 C C . LEU A 1 195 ? -12.023 5.118 -0.473 1.00 91.94 195 LEU A C 1
ATOM 1495 O O . LEU A 1 195 ? -11.154 5.832 0.021 1.00 91.94 195 LEU A O 1
ATOM 1499 N N . VAL A 1 196 ? -13.315 5.266 -0.176 1.00 91.19 196 VAL A N 1
ATOM 1500 C CA . VAL A 1 196 ? -13.807 6.238 0.802 1.00 91.19 196 VAL A CA 1
ATOM 1501 C C . VAL A 1 196 ? -13.344 5.827 2.209 1.00 91.19 196 VAL A C 1
ATOM 1503 O O . VAL A 1 196 ? -13.631 4.704 2.642 1.00 91.19 196 VAL A O 1
ATOM 1506 N N . PRO A 1 197 ? -12.631 6.707 2.937 1.00 92.25 197 PRO A N 1
ATOM 1507 C CA . PRO A 1 197 ? -12.316 6.495 4.341 1.00 92.25 197 PRO A CA 1
ATOM 1508 C C . PRO A 1 197 ? -13.570 6.276 5.178 1.00 92.25 197 PRO A C 1
ATOM 1510 O O . PRO A 1 197 ? -14.546 7.013 5.079 1.00 92.25 197 PRO A O 1
ATOM 1513 N N . THR A 1 198 ? -13.512 5.267 6.034 1.00 93.56 198 THR A N 1
ATOM 1514 C CA . THR A 1 198 ? -14.604 4.900 6.953 1.00 93.56 198 THR A CA 1
ATOM 1515 C C . THR A 1 198 ? -14.267 5.225 8.398 1.00 93.56 198 THR A C 1
ATOM 1517 O O . THR A 1 198 ? -15.163 5.433 9.204 1.00 93.56 198 THR A O 1
ATOM 1520 N N . HIS A 1 199 ? -12.975 5.265 8.719 1.00 94.62 199 HIS A N 1
ATOM 1521 C CA . HIS A 1 199 ? -12.486 5.537 10.058 1.00 94.62 199 HIS A CA 1
ATOM 1522 C C . HIS A 1 199 ? -11.212 6.352 9.988 1.00 94.62 199 HIS A C 1
ATOM 1524 O O . HIS A 1 199 ? -10.494 6.279 8.989 1.00 94.62 199 HIS A O 1
ATOM 1530 N N . ASP A 1 200 ? -10.904 7.014 11.088 1.00 94.44 200 ASP A N 1
ATOM 1531 C CA . ASP A 1 200 ? -9.585 7.557 11.354 1.00 94.44 200 ASP A CA 1
ATOM 1532 C C . ASP A 1 200 ? -8.985 6.793 12.537 1.00 94.44 200 ASP A C 1
ATOM 1534 O O . ASP A 1 200 ? -9.656 6.537 13.540 1.00 94.44 200 ASP A O 1
ATOM 1538 N N . VAL A 1 201 ? -7.721 6.390 12.412 1.00 95.44 201 VAL A N 1
ATOM 1539 C CA . VAL A 1 201 ? -6.959 5.837 13.532 1.00 95.44 201 VAL A CA 1
ATOM 1540 C C . VAL A 1 201 ? -5.932 6.858 13.981 1.00 95.44 201 VAL A C 1
ATOM 1542 O O . VAL A 1 201 ? -5.145 7.358 13.178 1.00 95.44 201 VAL A O 1
ATOM 1545 N N . THR A 1 202 ? -5.943 7.168 15.271 1.00 96.44 202 THR A N 1
ATOM 1546 C CA . THR A 1 202 ? -5.074 8.169 15.880 1.00 96.44 202 THR A CA 1
ATOM 1547 C C . THR A 1 202 ? -4.239 7.524 16.972 1.00 96.44 202 THR A C 1
ATOM 1549 O O . THR A 1 202 ? -4.772 6.976 17.935 1.00 96.44 202 THR A O 1
ATOM 1552 N N . ARG A 1 203 ? -2.916 7.607 16.835 1.00 95.06 203 ARG A N 1
ATOM 1553 C CA . ARG A 1 203 ? -1.971 7.243 17.889 1.00 95.06 203 ARG A CA 1
ATOM 1554 C C . ARG A 1 203 ? -1.692 8.454 18.763 1.00 95.06 203 ARG A C 1
ATOM 1556 O O . ARG A 1 203 ? -1.376 9.530 18.252 1.00 95.06 203 ARG A O 1
ATOM 1563 N N . ILE A 1 204 ? -1.763 8.248 20.072 1.00 93.62 204 ILE A N 1
ATOM 1564 C CA . ILE A 1 204 ? -1.512 9.277 21.072 1.00 93.62 204 ILE A CA 1
ATOM 1565 C C . ILE A 1 204 ? -0.177 8.997 21.754 1.00 93.62 204 ILE A C 1
ATOM 1567 O O . ILE A 1 204 ? 0.086 7.876 22.206 1.00 93.62 204 ILE A O 1
ATOM 1571 N N . SER A 1 205 ? 0.639 10.048 21.818 1.00 91.56 205 SER A N 1
ATOM 1572 C CA . SER A 1 205 ? 1.941 10.035 22.463 1.00 91.56 205 SER A CA 1
ATOM 1573 C C . SER A 1 205 ? 2.101 11.188 23.455 1.00 91.56 205 SER A C 1
ATOM 1575 O O . SER A 1 205 ? 1.364 12.171 23.383 1.00 91.56 205 SER A O 1
ATOM 1577 N N . ALA A 1 206 ? 3.045 11.075 24.390 1.00 89.81 206 ALA A N 1
ATOM 1578 C CA . ALA A 1 206 ? 3.378 12.150 25.322 1.00 89.81 206 ALA A CA 1
ATOM 1579 C C . ALA A 1 206 ? 4.362 13.152 24.701 1.00 89.81 206 ALA A C 1
ATOM 1581 O O . ALA A 1 206 ? 4.202 14.359 24.870 1.00 89.81 206 ALA A O 1
ATOM 1582 N N . GLU A 1 207 ? 5.368 12.665 23.969 1.00 90.25 207 GLU A N 1
ATOM 1583 C CA . GLU A 1 207 ? 6.431 13.509 23.408 1.00 90.25 207 GLU A CA 1
ATOM 1584 C C . GLU A 1 207 ? 6.114 14.032 22.002 1.00 90.25 207 GLU A C 1
ATOM 1586 O O . GLU A 1 207 ? 6.678 15.035 21.560 1.00 90.25 207 GLU A O 1
ATOM 1591 N N . GLN A 1 208 ? 5.221 13.351 21.281 1.00 89.81 208 GLN A N 1
ATOM 1592 C CA . GLN A 1 208 ? 4.892 13.663 19.892 1.00 89.81 208 GLN A CA 1
ATOM 1593 C C . GLN A 1 208 ? 3.429 14.087 19.743 1.00 89.81 208 GLN A C 1
ATOM 1595 O O . GLN A 1 208 ? 2.560 13.527 20.415 1.00 89.81 208 GLN A O 1
ATOM 1600 N N . PRO A 1 209 ? 3.126 15.029 18.827 1.00 90.94 209 PRO A N 1
ATOM 1601 C CA . PRO A 1 209 ? 1.750 15.319 18.447 1.00 90.94 209 PRO A CA 1
ATOM 1602 C C . PRO A 1 209 ? 1.016 14.046 17.999 1.00 90.94 209 PRO A C 1
ATOM 1604 O O . PRO A 1 209 ? 1.655 13.161 17.416 1.00 90.94 209 PRO A O 1
ATOM 1607 N N . PRO A 1 210 ? -0.313 13.963 18.200 1.00 90.25 210 PRO A N 1
ATOM 1608 C CA . PRO A 1 210 ? -1.093 12.841 17.710 1.00 90.25 210 PRO A CA 1
ATOM 1609 C C . PRO A 1 210 ? -0.863 12.627 16.216 1.00 90.25 210 PRO A C 1
ATOM 1611 O O . PRO A 1 210 ? -0.930 13.562 15.414 1.00 90.25 210 PRO A O 1
ATOM 1614 N N . TRP A 1 211 ? -0.589 11.382 15.850 1.00 92.19 211 TRP A N 1
ATOM 1615 C CA . TRP A 1 211 ? -0.488 10.980 14.456 1.00 92.19 211 TRP A CA 1
ATOM 1616 C C . TRP A 1 211 ? -1.789 10.297 14.062 1.00 92.19 211 TRP A C 1
ATOM 1618 O O . TRP A 1 211 ? -2.204 9.358 14.737 1.00 92.19 211 TRP A O 1
ATOM 1628 N N . SER A 1 212 ? -2.417 10.760 12.982 1.00 92.69 212 SER A N 1
ATOM 1629 C CA . SER A 1 212 ? -3.681 10.217 12.490 1.00 92.69 212 SER A CA 1
ATOM 1630 C C . SER A 1 212 ? -3.553 9.750 11.044 1.00 92.69 212 SER A C 1
ATOM 1632 O O . SER A 1 212 ? -2.829 10.358 10.248 1.00 92.69 212 SER A O 1
ATOM 1634 N N . THR A 1 213 ? -4.245 8.667 10.702 1.00 91.75 213 THR A N 1
ATOM 1635 C CA . THR A 1 213 ? -4.362 8.186 9.327 1.00 91.75 213 THR A CA 1
ATOM 1636 C C . THR A 1 213 ? -5.758 7.650 9.039 1.00 91.75 213 THR A C 1
ATOM 1638 O O . THR A 1 213 ? -6.448 7.139 9.920 1.00 91.75 213 THR A O 1
ATOM 1641 N N . GLU A 1 214 ? -6.156 7.762 7.778 1.00 92.62 214 GLU A N 1
ATOM 1642 C CA . GLU A 1 214 ? -7.464 7.357 7.283 1.00 92.62 214 GLU A CA 1
ATOM 1643 C C . GLU A 1 214 ? -7.477 5.858 6.959 1.00 92.62 214 GLU A C 1
ATOM 1645 O O . GLU A 1 214 ? -6.555 5.335 6.328 1.00 92.62 214 GLU A O 1
ATOM 1650 N N . LEU A 1 215 ? -8.548 5.162 7.338 1.00 92.31 215 LEU A N 1
ATOM 1651 C CA . LEU A 1 215 ? -8.731 3.737 7.079 1.00 92.31 215 LEU A CA 1
ATOM 1652 C C . LEU A 1 215 ? -9.963 3.475 6.206 1.00 92.31 215 LEU A C 1
ATOM 1654 O O . LEU A 1 215 ? -11.100 3.814 6.554 1.00 92.31 215 LEU A O 1
ATOM 1658 N N . MET A 1 216 ? -9.761 2.751 5.107 1.00 92.00 216 MET A N 1
ATOM 1659 C CA . MET A 1 216 ? -10.832 2.286 4.221 1.00 92.00 216 MET A CA 1
ATOM 1660 C C . MET A 1 216 ? -11.185 0.831 4.547 1.00 92.00 216 MET A C 1
ATOM 1662 O O . MET A 1 216 ? -10.409 -0.069 4.217 1.00 92.00 216 MET A O 1
ATOM 1666 N N . ARG A 1 217 ? -12.356 0.578 5.155 1.00 91.19 217 ARG A N 1
ATOM 1667 C CA . ARG A 1 217 ? -12.781 -0.768 5.612 1.00 91.19 217 ARG A CA 1
ATOM 1668 C C . ARG A 1 217 ? -12.701 -1.828 4.519 1.00 91.19 217 ARG A C 1
ATOM 1670 O O . ARG A 1 217 ? -12.256 -2.940 4.775 1.00 91.19 217 ARG A O 1
ATOM 1677 N N . ALA A 1 218 ? -13.053 -1.467 3.287 1.00 90.06 218 ALA A N 1
ATOM 1678 C CA . ALA A 1 218 ? -12.984 -2.371 2.141 1.00 90.06 218 ALA A CA 1
ATOM 1679 C C . ALA A 1 218 ? -11.550 -2.821 1.792 1.00 90.06 218 ALA A C 1
ATOM 1681 O O . ALA A 1 218 ? -11.365 -3.828 1.108 1.00 90.06 218 ALA A O 1
ATOM 1682 N N . HIS A 1 219 ? -10.525 -2.084 2.241 1.00 88.94 219 HIS A N 1
ATOM 1683 C CA . HIS A 1 219 ? -9.146 -2.275 1.795 1.00 88.94 219 HIS A CA 1
ATOM 1684 C C . HIS A 1 219 ? -8.106 -2.459 2.890 1.00 88.94 219 HIS A C 1
ATOM 1686 O O . HIS A 1 219 ? -6.996 -2.896 2.569 1.00 88.94 219 HIS A O 1
ATOM 1692 N N . HIS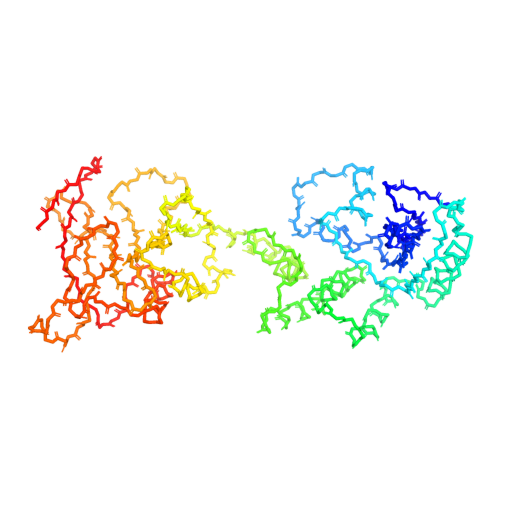 A 1 220 ? -8.453 -2.171 4.137 1.00 86.06 220 HIS A N 1
ATOM 1693 C CA . HIS A 1 220 ? -7.587 -2.324 5.292 1.00 86.06 220 HIS A CA 1
ATOM 1694 C C . HIS A 1 220 ? -7.970 -3.579 6.087 1.00 86.06 220 HIS A C 1
ATOM 1696 O O . HIS A 1 220 ? -9.139 -3.839 6.342 1.00 86.06 220 HIS A O 1
ATOM 1702 N N . GLN A 1 221 ? -6.976 -4.365 6.502 1.00 80.12 221 GLN A N 1
ATOM 1703 C CA . GLN A 1 221 ? -7.200 -5.663 7.160 1.00 80.12 221 GLN A CA 1
ATOM 1704 C C . GLN A 1 221 ? -7.499 -5.566 8.668 1.00 80.12 221 GLN A C 1
ATOM 1706 O O . GLN A 1 221 ? -7.539 -6.589 9.343 1.00 80.12 221 GLN A O 1
ATOM 1711 N N . GLY A 1 222 ? -7.629 -4.358 9.224 1.00 81.56 222 GLY A N 1
ATOM 1712 C CA . GLY A 1 222 ? -7.830 -4.176 10.667 1.00 81.56 222 GLY A CA 1
ATOM 1713 C C . GLY A 1 222 ? -6.650 -4.687 11.508 1.00 81.56 222 GLY A C 1
ATOM 1714 O O . GLY A 1 222 ? -6.842 -5.295 12.561 1.00 81.56 222 GLY A O 1
ATOM 1715 N N . ARG A 1 223 ? -5.413 -4.502 11.024 1.00 84.62 223 ARG A N 1
ATOM 1716 C CA . ARG A 1 223 ? -4.187 -4.904 11.736 1.00 84.62 223 ARG A CA 1
ATOM 1717 C C . ARG A 1 223 ? -3.835 -3.884 12.822 1.00 84.62 223 ARG A C 1
ATOM 1719 O O . ARG A 1 223 ? -2.981 -3.030 12.621 1.00 84.62 223 ARG A O 1
ATOM 1726 N N . PHE A 1 224 ? -4.522 -3.964 13.957 1.00 94.62 224 PHE A N 1
ATOM 1727 C CA . PHE A 1 224 ? -4.284 -3.094 15.119 1.00 94.62 224 PHE A CA 1
ATOM 1728 C C . PHE A 1 224 ? -3.292 -3.689 16.129 1.00 94.62 224 PHE A C 1
ATOM 1730 O O . PHE A 1 224 ? -2.838 -3.000 17.037 1.00 94.62 224 PHE A O 1
ATOM 1737 N N . ASP A 1 225 ? -2.923 -4.962 15.969 1.00 94.75 225 ASP A N 1
ATOM 1738 C CA . ASP A 1 225 ? -2.074 -5.697 16.905 1.00 94.75 225 ASP A CA 1
ATOM 1739 C C . ASP A 1 225 ? -0.677 -5.085 17.047 1.00 94.75 225 ASP A C 1
ATOM 1741 O O . ASP A 1 225 ? -0.144 -5.023 18.152 1.00 94.75 225 ASP A O 1
ATOM 1745 N N . GLN A 1 226 ? -0.089 -4.609 15.947 1.00 92.19 226 GLN A N 1
ATOM 1746 C CA . GLN A 1 226 ? 1.230 -3.983 15.978 1.00 92.19 226 GLN A CA 1
ATOM 1747 C C . GLN A 1 226 ? 1.214 -2.653 16.741 1.00 92.19 226 GLN A C 1
ATOM 1749 O O . GLN A 1 226 ? 2.107 -2.421 17.554 1.00 92.19 226 GLN A O 1
ATOM 1754 N N . GLU A 1 227 ? 0.206 -1.807 16.510 1.00 93.75 227 GLU A N 1
ATOM 1755 C CA . GLU A 1 227 ? 0.080 -0.515 17.198 1.00 93.75 227 GLU A CA 1
ATOM 1756 C C . GLU A 1 227 ? -0.177 -0.717 18.696 1.00 93.75 227 GLU A C 1
ATOM 1758 O O . GLU A 1 227 ? 0.507 -0.119 19.521 1.00 93.75 227 GLU A O 1
ATOM 1763 N N . LEU A 1 228 ? -1.081 -1.633 19.062 1.00 96.88 228 LEU A N 1
ATOM 1764 C CA . LEU A 1 228 ? -1.407 -1.923 20.463 1.00 96.88 228 LEU A CA 1
ATOM 1765 C C . LEU A 1 228 ? -0.240 -2.576 21.221 1.00 96.88 228 LEU A C 1
ATOM 1767 O O . LEU A 1 228 ? -0.005 -2.262 22.387 1.00 96.88 228 LEU A O 1
ATOM 1771 N N . ARG A 1 229 ? 0.539 -3.457 20.573 1.00 96.56 229 ARG A N 1
ATOM 1772 C CA . ARG A 1 229 ? 1.765 -4.030 21.167 1.00 96.56 229 ARG A CA 1
ATOM 1773 C C . ARG A 1 229 ? 2.881 -3.004 21.349 1.00 96.56 229 ARG A C 1
ATOM 1775 O O . ARG A 1 229 ? 3.786 -3.247 22.141 1.00 96.56 229 ARG A O 1
ATOM 1782 N N . ALA A 1 230 ? 2.849 -1.901 20.603 1.00 94.62 230 ALA A N 1
ATOM 1783 C CA . ALA A 1 230 ? 3.844 -0.840 20.694 1.00 94.62 230 ALA A CA 1
ATOM 1784 C C . ALA A 1 230 ? 3.546 0.178 21.806 1.00 94.62 230 ALA A C 1
ATOM 1786 O O . ALA A 1 230 ? 4.344 1.101 21.984 1.00 94.62 230 ALA A O 1
ATOM 1787 N N . LEU A 1 231 ? 2.425 0.035 22.524 1.00 94.31 231 LEU A N 1
ATOM 1788 C CA . LEU A 1 231 ? 2.084 0.893 23.653 1.00 94.31 231 LEU A CA 1
ATOM 1789 C C . LEU A 1 231 ? 2.918 0.527 24.889 1.00 94.31 231 LEU A C 1
ATOM 1791 O O . LEU A 1 231 ? 2.974 -0.636 25.297 1.00 94.31 231 LEU A O 1
ATOM 1795 N N . ASP A 1 232 ? 3.529 1.530 25.510 1.00 92.25 232 ASP A N 1
ATOM 1796 C CA . ASP A 1 232 ? 4.333 1.418 26.730 1.00 92.25 232 ASP A CA 1
ATOM 1797 C C . ASP A 1 232 ? 3.657 2.051 27.960 1.00 92.25 232 ASP A C 1
ATOM 1799 O O . ASP A 1 232 ? 4.118 1.850 29.082 1.00 92.25 232 ASP A O 1
ATOM 1803 N N . GLY A 1 233 ? 2.543 2.766 27.770 1.00 89.75 233 GLY A N 1
ATOM 1804 C CA . GLY A 1 233 ? 1.809 3.454 28.837 1.00 89.75 233 GLY A CA 1
ATOM 1805 C C . GLY A 1 233 ? 2.459 4.753 29.325 1.00 89.75 233 GLY A C 1
ATOM 1806 O O . GLY A 1 233 ? 1.908 5.403 30.211 1.00 89.75 233 GLY A O 1
ATOM 1807 N N . ALA A 1 234 ? 3.597 5.151 28.749 1.00 89.25 234 ALA A N 1
ATOM 1808 C CA . ALA A 1 234 ? 4.354 6.346 29.107 1.00 89.25 234 ALA A CA 1
ATOM 1809 C C . ALA A 1 234 ? 4.428 7.340 27.938 1.00 89.25 234 ALA A C 1
ATOM 1811 O O . ALA A 1 234 ? 3.709 8.343 27.960 1.00 89.25 234 ALA A O 1
ATOM 1812 N N . ASP A 1 235 ? 5.264 7.072 26.925 1.00 90.50 235 ASP A N 1
ATOM 1813 C CA . ASP A 1 235 ? 5.293 7.889 25.709 1.00 90.50 235 ASP A CA 1
ATOM 1814 C C . ASP A 1 235 ? 4.182 7.451 24.771 1.00 90.50 235 ASP A C 1
ATOM 1816 O O . ASP A 1 235 ? 3.315 8.254 24.474 1.00 90.50 235 ASP A O 1
ATOM 1820 N N . ARG A 1 236 ? 4.143 6.188 24.337 1.00 92.06 236 ARG A N 1
ATOM 1821 C CA . ARG A 1 236 ? 3.054 5.671 23.495 1.00 92.06 236 ARG A CA 1
ATOM 1822 C C . ARG A 1 236 ? 2.017 5.026 24.383 1.00 92.06 236 ARG A C 1
ATOM 1824 O O . ARG A 1 236 ? 2.190 3.897 24.833 1.00 92.06 236 ARG A O 1
ATOM 1831 N N . TRP A 1 237 ? 0.928 5.734 24.625 1.00 91.19 237 TRP A N 1
ATOM 1832 C CA . TRP A 1 237 ? -0.023 5.316 25.648 1.00 91.19 237 TRP A CA 1
ATOM 1833 C C . TRP A 1 237 ? -1.453 5.187 25.145 1.00 91.19 237 TRP A C 1
ATOM 1835 O O . TRP A 1 237 ? -2.263 4.617 25.869 1.00 91.19 237 TRP A O 1
ATOM 1845 N N . GLY A 1 238 ? -1.781 5.672 23.941 1.00 93.69 238 GLY A N 1
ATOM 1846 C CA . GLY A 1 238 ? -3.154 5.637 23.445 1.00 93.69 238 GLY A CA 1
ATOM 1847 C C . GLY A 1 238 ? -3.299 5.323 21.962 1.00 93.69 238 GLY A C 1
ATOM 1848 O O . GLY A 1 238 ? -2.454 5.678 21.136 1.00 93.69 238 GLY A O 1
ATOM 1849 N N . LEU A 1 239 ? -4.421 4.689 21.630 1.00 96.44 239 LEU A N 1
ATOM 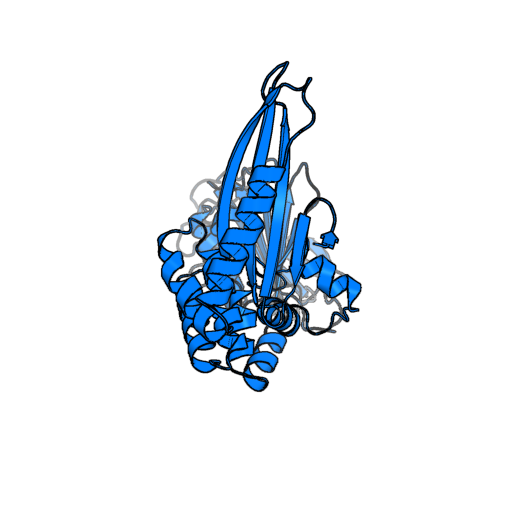1850 C CA . LEU A 1 239 ? -4.881 4.461 20.263 1.00 96.44 239 LEU A CA 1
ATOM 1851 C C . LEU A 1 239 ? -6.383 4.732 20.217 1.00 96.44 239 LEU A C 1
ATOM 1853 O O . LEU A 1 239 ? -7.119 4.192 21.035 1.00 96.44 239 LEU A O 1
ATOM 1857 N N . VAL A 1 240 ? -6.834 5.550 19.272 1.00 97.00 240 VAL A N 1
ATOM 1858 C CA . VAL A 1 240 ? -8.249 5.881 19.059 1.00 97.00 240 VAL A CA 1
ATOM 1859 C C . VAL A 1 240 ? -8.628 5.467 17.649 1.00 97.00 240 VAL A C 1
ATOM 1861 O O . VAL A 1 240 ? -7.931 5.815 16.700 1.00 97.00 240 VAL A O 1
ATOM 1864 N N . LEU A 1 241 ? -9.722 4.732 17.511 1.00 97.44 241 LEU A N 1
ATOM 1865 C CA . LEU A 1 241 ? -10.342 4.365 16.249 1.00 97.44 241 LEU A CA 1
ATOM 1866 C C . LEU A 1 241 ? -11.723 5.019 16.190 1.00 97.44 241 LEU A C 1
ATOM 1868 O O . LEU A 1 241 ? -12.650 4.577 16.867 1.00 97.44 241 LEU A O 1
ATOM 1872 N N . GLU A 1 242 ? -11.842 6.079 15.401 1.00 95.75 242 GLU A N 1
ATOM 1873 C CA . GLU A 1 242 ? -13.058 6.880 15.268 1.00 95.75 242 GLU A CA 1
ATOM 1874 C C . GLU A 1 242 ? -13.776 6.543 13.962 1.00 95.75 242 GLU A C 1
ATOM 1876 O O . GLU A 1 242 ? -13.150 6.471 12.904 1.00 95.75 242 GLU A O 1
ATOM 1881 N N . VAL A 1 243 ? -15.091 6.340 14.030 1.00 94.44 243 VAL A N 1
ATOM 1882 C CA . VAL A 1 243 ? -15.938 6.160 12.847 1.00 94.44 243 VAL A CA 1
ATOM 1883 C C . VAL A 1 243 ? -16.167 7.522 12.209 1.00 94.44 243 VAL A C 1
ATOM 1885 O O . VAL A 1 243 ? -16.606 8.465 12.869 1.00 94.44 243 VAL A O 1
ATOM 1888 N N . ARG A 1 244 ? -15.915 7.629 10.904 1.00 91.62 244 ARG A N 1
ATOM 1889 C CA . ARG A 1 244 ? -16.171 8.872 10.182 1.00 91.62 244 ARG A CA 1
ATOM 1890 C C . ARG A 1 244 ? -17.663 9.031 9.912 1.00 91.62 244 ARG A C 1
ATOM 1892 O O . ARG A 1 244 ? -18.326 8.065 9.524 1.00 91.62 244 ARG A O 1
ATOM 1899 N N . PRO A 1 245 ? -18.196 10.254 10.036 1.00 85.19 245 PRO A N 1
ATOM 1900 C CA . PRO A 1 245 ? -19.536 10.526 9.558 1.00 85.19 245 PRO A CA 1
ATOM 1901 C C . PRO A 1 245 ? -19.592 10.349 8.029 1.00 85.19 245 PRO A C 1
ATOM 1903 O O . PRO A 1 245 ? -18.560 10.448 7.350 1.00 85.19 245 PRO A O 1
ATOM 1906 N N . PRO A 1 246 ? -20.788 10.115 7.460 1.00 81.06 246 PRO A N 1
ATOM 1907 C CA . PRO A 1 246 ? -20.965 10.085 6.015 1.00 81.06 246 PRO A CA 1
ATOM 1908 C C . PRO A 1 246 ? -20.369 11.328 5.346 1.00 81.06 246 PRO A C 1
ATOM 1910 O O . PRO A 1 246 ? -20.420 12.432 5.891 1.00 81.06 246 PRO A O 1
ATOM 1913 N N . VAL A 1 247 ? -19.816 11.157 4.143 1.00 79.94 247 VAL A N 1
ATOM 1914 C CA . VAL A 1 247 ? -19.195 12.258 3.394 1.00 79.94 247 VAL A CA 1
ATOM 1915 C C . VAL A 1 247 ? -20.196 13.406 3.224 1.00 79.94 247 VAL A C 1
ATOM 1917 O O . VAL A 1 247 ? -21.276 13.217 2.669 1.00 79.94 247 VAL A O 1
ATOM 1920 N N . GLY A 1 248 ? -19.819 14.599 3.691 1.00 78.25 248 GLY A N 1
ATOM 1921 C CA . GLY A 1 248 ? -20.640 15.809 3.607 1.00 78.25 248 GLY A CA 1
ATOM 1922 C C . GLY A 1 248 ? -21.626 16.019 4.761 1.00 78.25 248 GLY A C 1
ATOM 1923 O O . GLY A 1 248 ? -22.323 17.029 4.756 1.00 78.25 248 GLY A O 1
ATOM 1924 N N . ALA A 1 249 ? -21.684 15.118 5.746 1.00 79.62 249 ALA A N 1
ATOM 1925 C CA . ALA A 1 249 ? -22.461 15.347 6.961 1.00 79.62 249 ALA A CA 1
ATOM 1926 C C 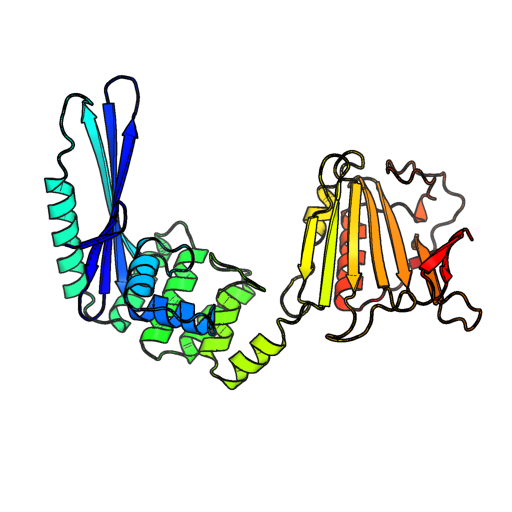. ALA A 1 249 ? -21.806 16.424 7.847 1.00 79.62 249 ALA A C 1
ATOM 1928 O O . ALA A 1 249 ? -20.577 16.511 7.939 1.00 79.62 249 ALA A O 1
ATOM 1929 N N . GLU A 1 250 ? -22.629 17.242 8.508 1.00 76.38 250 GLU A N 1
ATOM 1930 C CA . GLU A 1 250 ? -22.150 18.189 9.517 1.00 76.38 250 GLU A CA 1
ATOM 1931 C C . GLU A 1 250 ? -21.576 17.450 10.731 1.00 76.38 250 GLU A C 1
ATOM 1933 O O . GLU A 1 250 ? -21.938 16.310 11.031 1.00 76.38 250 GLU A O 1
ATOM 1938 N N . LYS A 1 251 ? -20.648 18.107 11.433 1.00 69.75 251 LYS A N 1
ATOM 1939 C CA . LYS A 1 251 ? -20.033 17.538 12.627 1.00 69.75 251 LYS A CA 1
ATOM 1940 C C . LYS A 1 251 ? -21.053 17.529 13.759 1.00 69.75 251 LYS A C 1
ATOM 1942 O O . LYS A 1 251 ? -21.347 18.570 14.338 1.00 69.75 251 LYS A O 1
ATOM 1947 N N . ASP A 1 252 ? -21.541 16.342 14.082 1.00 75.31 252 ASP A N 1
ATOM 1948 C CA . ASP A 1 252 ? -22.501 16.128 15.151 1.00 75.31 252 ASP A CA 1
ATOM 1949 C C . ASP A 1 252 ? -21.838 15.404 16.330 1.00 75.31 252 ASP A C 1
ATOM 1951 O O . ASP A 1 252 ? -21.440 14.241 16.231 1.00 75.31 252 ASP A O 1
ATOM 1955 N N . HIS A 1 253 ? -21.713 16.102 17.463 1.00 70.25 253 HIS A N 1
ATOM 1956 C CA . HIS A 1 253 ? -21.141 15.553 18.695 1.00 70.25 253 HIS A CA 1
ATOM 1957 C C . HIS A 1 253 ? -21.984 14.419 19.297 1.00 70.25 253 HIS A C 1
ATOM 1959 O O . HIS A 1 253 ? -21.448 13.605 20.055 1.00 70.25 253 HIS A O 1
ATOM 1965 N N . ALA A 1 254 ? -23.264 14.342 18.930 1.00 71.44 254 ALA A N 1
ATOM 1966 C CA . ALA A 1 254 ? -24.154 13.233 19.240 1.00 71.44 254 ALA A CA 1
ATOM 1967 C C . ALA A 1 254 ? -23.772 11.945 18.523 1.00 71.44 254 ALA A C 1
ATOM 1969 O O . ALA A 1 254 ? -23.850 10.856 19.082 1.00 71.44 254 ALA A O 1
ATOM 1970 N N . ALA A 1 255 ? -23.357 12.075 17.267 1.00 78.25 255 ALA A N 1
ATOM 1971 C CA . ALA A 1 255 ? -23.103 10.951 16.384 1.00 78.25 255 ALA A CA 1
ATOM 1972 C C . ALA A 1 255 ? -21.682 10.387 16.529 1.00 78.25 255 ALA A C 1
ATOM 1974 O O . ALA A 1 255 ? -21.364 9.388 15.882 1.00 78.25 255 ALA A O 1
ATOM 1975 N N . VAL A 1 256 ? -20.836 11.007 17.365 1.00 85.44 256 VAL A N 1
ATOM 1976 C CA . VAL A 1 256 ? -19.449 10.582 17.584 1.00 85.44 256 VAL A CA 1
ATOM 1977 C C . VAL A 1 256 ? -19.417 9.148 18.094 1.00 85.44 256 VAL A C 1
ATOM 1979 O O . VAL A 1 256 ? -20.013 8.807 19.120 1.00 85.44 256 VAL A O 1
ATOM 1982 N N . ARG A 1 257 ? -18.664 8.319 17.373 1.00 92.06 257 ARG A N 1
ATOM 1983 C CA . ARG A 1 257 ? -18.419 6.921 17.697 1.00 92.06 257 ARG A CA 1
ATOM 1984 C C . ARG A 1 257 ? -16.930 6.657 17.637 1.00 92.06 257 ARG A C 1
ATOM 1986 O O . ARG A 1 257 ? -16.313 6.867 16.596 1.00 92.06 257 ARG A O 1
ATOM 1993 N N . TYR A 1 258 ? -16.363 6.194 18.740 1.00 95.44 258 TYR A N 1
ATOM 1994 C CA . TYR A 1 258 ? -14.990 5.713 18.737 1.00 95.44 258 TYR A CA 1
ATOM 1995 C C . TYR A 1 258 ? -14.795 4.569 19.717 1.00 95.44 258 TYR A C 1
ATOM 1997 O O . TYR A 1 258 ? -15.487 4.473 20.732 1.00 95.44 258 TYR A O 1
ATOM 2005 N N . LEU A 1 259 ? -13.780 3.763 19.433 1.00 97.44 259 LEU A N 1
ATOM 2006 C CA . LEU A 1 259 ? -13.145 2.859 20.376 1.00 97.44 259 LEU A CA 1
ATOM 2007 C C . LEU A 1 259 ? -11.745 3.394 20.676 1.00 97.44 259 LEU A C 1
ATOM 2009 O O . LEU A 1 259 ? -11.000 3.720 19.755 1.00 97.44 259 LEU A O 1
ATOM 2013 N N . GLN A 1 260 ? -11.370 3.472 21.947 1.00 96.19 260 GLN A N 1
ATOM 2014 C CA . GLN A 1 260 ? -10.024 3.859 22.346 1.00 96.19 260 GLN A CA 1
ATOM 2015 C C . GLN A 1 260 ? -9.410 2.878 23.332 1.00 96.19 260 GLN A C 1
ATOM 2017 O O . GLN A 1 260 ? -10.110 2.226 24.105 1.00 96.19 260 GLN A O 1
ATOM 2022 N N . SER A 1 261 ? -8.084 2.807 23.312 1.00 95.69 261 SER A N 1
ATOM 2023 C CA . SER A 1 261 ? -7.279 2.144 24.328 1.00 95.69 261 SER A CA 1
ATOM 2024 C C . SER A 1 261 ? -6.382 3.151 25.026 1.00 95.69 261 SER A C 1
ATOM 2026 O O . SER A 1 261 ? -5.817 4.018 24.355 1.00 95.69 261 SER A O 1
ATOM 2028 N N . ALA A 1 262 ? -6.163 2.967 26.324 1.00 93.56 262 ALA A N 1
ATOM 2029 C CA . ALA A 1 262 ? -5.149 3.694 27.075 1.00 93.56 262 ALA A CA 1
ATOM 2030 C C . ALA A 1 262 ? -4.368 2.744 27.993 1.00 93.56 262 ALA A C 1
ATOM 2032 O O . ALA A 1 262 ? -4.972 1.990 28.755 1.00 93.56 262 ALA A O 1
ATOM 2033 N N . GLY A 1 263 ? -3.037 2.771 27.935 1.00 92.56 263 GLY A N 1
ATOM 2034 C CA . GLY A 1 263 ? -2.181 1.939 28.779 1.00 92.56 263 GLY A CA 1
ATOM 2035 C C . GLY A 1 263 ? -0.953 1.385 28.068 1.00 92.56 263 GLY A C 1
ATOM 2036 O O . GLY A 1 263 ? -0.464 1.959 27.098 1.00 92.56 263 GLY A O 1
ATOM 2037 N N . SER A 1 264 ? -0.467 0.245 28.558 1.00 93.00 264 SER A N 1
ATOM 2038 C CA . SER A 1 264 ? 0.663 -0.495 27.984 1.00 93.00 264 SER A CA 1
ATOM 2039 C C . SER A 1 264 ? 0.192 -1.772 27.288 1.00 93.00 264 SER A C 1
ATOM 2041 O O . SER A 1 264 ? -0.909 -2.262 27.535 1.00 93.00 264 SER A O 1
ATOM 2043 N N . ALA A 1 265 ? 1.056 -2.388 26.483 1.00 95.19 265 ALA A N 1
ATOM 2044 C CA . ALA A 1 265 ? 0.755 -3.652 25.817 1.00 95.19 265 ALA A CA 1
ATOM 2045 C C . ALA A 1 265 ? 0.385 -4.804 26.778 1.00 95.19 265 ALA A C 1
ATOM 2047 O O . ALA A 1 265 ? -0.332 -5.729 26.387 1.00 95.19 265 ALA A O 1
ATOM 2048 N N . ALA A 1 266 ? 0.880 -4.767 28.020 1.00 92.12 266 ALA A N 1
ATOM 2049 C CA . ALA A 1 266 ? 0.600 -5.782 29.036 1.00 92.12 266 ALA A CA 1
ATOM 2050 C C . ALA A 1 266 ? -0.735 -5.548 29.760 1.00 92.12 266 ALA A C 1
ATOM 2052 O O . ALA A 1 266 ? -1.375 -6.511 30.177 1.00 92.12 266 ALA A O 1
ATOM 2053 N N . ALA A 1 267 ? -1.139 -4.287 29.906 1.00 91.38 267 ALA A N 1
ATOM 2054 C CA . ALA A 1 267 ? -2.373 -3.889 30.565 1.00 91.38 267 ALA A CA 1
ATOM 2055 C C . ALA A 1 267 ? -2.826 -2.522 30.038 1.00 91.38 267 ALA A C 1
ATOM 2057 O O . ALA A 1 267 ? -2.151 -1.507 30.252 1.00 91.38 267 ALA A O 1
ATOM 2058 N N . MET A 1 268 ? -3.978 -2.507 29.372 1.00 93.25 268 MET A N 1
ATOM 2059 C CA . MET A 1 268 ? -4.647 -1.309 28.874 1.00 93.25 268 MET A CA 1
ATOM 2060 C C . MET A 1 268 ? -6.141 -1.347 29.177 1.00 93.25 268 MET A C 1
ATOM 2062 O O . MET A 1 268 ? -6.762 -2.407 29.199 1.00 93.25 268 MET A O 1
ATOM 2066 N N . MET A 1 269 ? -6.715 -0.173 29.387 1.00 93.88 269 MET A N 1
ATOM 2067 C CA . MET A 1 269 ? -8.155 0.030 29.439 1.00 93.88 269 MET A CA 1
ATOM 2068 C C . MET A 1 269 ? -8.690 0.213 28.023 1.00 93.88 269 MET A C 1
ATOM 2070 O O . MET A 1 269 ? -8.018 0.833 27.196 1.00 93.88 269 MET A O 1
ATOM 2074 N N . LEU A 1 270 ? -9.903 -0.278 27.768 1.00 95.50 270 LEU A N 1
ATOM 2075 C CA . LEU A 1 270 ? -10.653 0.022 26.553 1.00 95.50 270 LEU A CA 1
ATOM 2076 C C . LEU A 1 270 ? -11.895 0.844 26.888 1.00 95.50 270 LEU A C 1
ATOM 2078 O O . LEU A 1 270 ? -12.628 0.518 27.821 1.00 95.50 270 LEU A O 1
ATOM 2082 N N . GLU A 1 271 ? -12.152 1.875 26.095 1.00 95.00 271 GLU A N 1
ATOM 2083 C CA . GLU A 1 271 ? -13.329 2.725 26.226 1.00 95.00 271 GLU A CA 1
ATOM 2084 C C . GLU A 1 271 ? -14.027 2.871 24.881 1.00 95.00 271 GLU A C 1
ATOM 2086 O O . GLU A 1 271 ? -13.386 2.998 23.839 1.00 95.00 271 GLU A O 1
ATOM 2091 N N . ILE A 1 272 ? -15.353 2.899 24.910 1.00 95.00 272 ILE A N 1
ATOM 2092 C CA . ILE A 1 272 ? -16.182 3.177 23.742 1.00 95.00 272 ILE A CA 1
ATOM 2093 C C . ILE A 1 272 ? -17.008 4.424 24.002 1.00 95.00 272 ILE A C 1
ATOM 2095 O O . ILE A 1 272 ? -17.618 4.555 25.063 1.00 95.00 272 ILE A O 1
ATOM 2099 N N . ARG A 1 273 ? -17.059 5.323 23.021 1.00 92.75 273 ARG A N 1
ATOM 2100 C CA . ARG A 1 273 ? -18.078 6.369 22.954 1.00 92.75 273 ARG A CA 1
ATOM 2101 C C . ARG A 1 273 ? -19.057 6.028 21.852 1.00 92.75 273 ARG A C 1
ATOM 2103 O O . ARG A 1 273 ? -18.648 5.711 20.738 1.00 92.75 273 ARG A O 1
ATOM 2110 N N . GLN A 1 274 ? -20.339 6.109 22.169 1.00 90.25 274 GLN A N 1
ATOM 2111 C CA . GLN A 1 274 ? -21.419 5.902 21.213 1.00 90.25 274 GLN A CA 1
ATOM 2112 C C . GLN A 1 274 ? -22.686 6.630 21.678 1.00 90.25 274 GLN A C 1
ATOM 2114 O O . GLN A 1 274 ? -22.782 6.964 22.865 1.00 90.25 274 GLN A O 1
ATOM 2119 N N . PRO A 1 275 ? -23.658 6.871 20.781 1.00 85.50 275 PRO A N 1
ATOM 2120 C CA . PRO A 1 275 ? -24.981 7.339 21.179 1.00 85.50 275 PRO A CA 1
ATOM 2121 C C . PRO A 1 275 ? -25.575 6.417 22.251 1.00 85.50 275 PRO A C 1
ATOM 2123 O O . PRO A 1 275 ? -25.524 5.195 22.098 1.00 85.50 275 PRO A O 1
ATOM 2126 N N . ASP A 1 276 ? -26.105 6.982 23.336 1.00 71.00 276 ASP A N 1
ATOM 2127 C CA . ASP A 1 276 ? -26.609 6.202 24.478 1.00 71.00 276 ASP A CA 1
ATOM 2128 C C . ASP A 1 276 ? -27.963 5.523 24.199 1.00 71.00 276 ASP A C 1
ATOM 2130 O O . ASP A 1 276 ? -28.373 4.623 24.931 1.00 71.00 276 ASP A O 1
ATOM 2134 N N . GLY A 1 277 ? -28.626 5.918 23.105 1.00 59.75 277 GLY A N 1
ATOM 2135 C CA . GLY A 1 277 ? -29.930 5.411 22.687 1.00 59.75 277 GLY A CA 1
ATOM 2136 C C . GLY A 1 277 ? -31.081 5.837 23.602 1.00 59.75 277 GLY A C 1
ATOM 2137 O O . GLY A 1 277 ? -32.175 5.285 23.482 1.00 59.75 277 GLY A O 1
ATOM 2138 N N . LEU A 1 278 ? -30.850 6.779 24.519 1.00 54.34 278 LEU A N 1
ATOM 2139 C CA . LEU A 1 278 ? -31.790 7.227 25.534 1.00 54.34 278 LEU A CA 1
ATOM 2140 C C . LEU A 1 278 ? -32.151 8.701 25.275 1.00 54.34 278 LEU A C 1
ATOM 2142 O O . LEU A 1 278 ? -31.297 9.573 25.282 1.00 54.34 278 LEU A O 1
ATOM 2146 N N . ASP A 1 279 ? -33.444 9.005 25.116 1.00 51.47 279 ASP A N 1
ATOM 2147 C CA . ASP A 1 279 ? -33.976 10.367 24.870 1.00 51.47 279 ASP A CA 1
ATOM 2148 C C . ASP A 1 279 ? -33.890 11.302 26.110 1.00 51.47 279 ASP A C 1
ATOM 2150 O O . ASP A 1 279 ? -34.838 12.012 26.446 1.00 51.47 279 ASP A O 1
ATOM 2154 N N . HIS A 1 280 ? -32.778 11.291 26.852 1.00 50.00 280 HIS A N 1
ATOM 2155 C CA . HIS A 1 280 ? -32.634 11.984 28.144 1.00 50.00 280 HIS A CA 1
ATOM 2156 C C . HIS A 1 280 ? -31.760 13.250 28.087 1.00 50.00 280 HIS A C 1
ATOM 2158 O O . HIS A 1 280 ? -31.443 13.825 29.127 1.00 50.00 280 HIS A O 1
ATOM 2164 N N . GLY A 1 281 ? -31.404 13.732 26.891 1.00 53.88 281 GLY A N 1
ATOM 2165 C CA . GLY A 1 281 ? -30.657 14.985 26.692 1.00 53.88 281 GLY A CA 1
ATOM 2166 C C . GLY A 1 281 ? -29.130 14.842 26.717 1.00 53.88 281 GLY A C 1
ATOM 2167 O O . GLY A 1 281 ? -28.435 15.742 26.240 1.00 53.88 281 GLY A O 1
ATOM 2168 N N . ASP A 1 282 ? -28.619 13.706 27.192 1.00 59.50 282 ASP A N 1
ATOM 2169 C CA . ASP A 1 282 ? -27.285 13.215 26.850 1.00 59.50 282 ASP A CA 1
ATOM 2170 C C . ASP A 1 282 ? -27.362 12.569 25.462 1.00 59.50 282 ASP A C 1
ATOM 2172 O O . ASP A 1 282 ? -28.359 11.940 25.123 1.00 59.50 282 ASP A O 1
ATOM 2176 N N . VAL A 1 283 ? -26.354 12.787 24.619 1.00 74.94 283 VAL A N 1
ATOM 2177 C CA . VAL A 1 283 ? -26.427 12.397 23.200 1.00 74.94 283 VAL A CA 1
ATOM 2178 C C . VAL A 1 283 ? -25.381 11.370 22.809 1.00 74.94 283 VAL A C 1
ATOM 2180 O O . VAL A 1 283 ? -25.537 10.659 21.821 1.00 74.94 283 VAL A O 1
ATOM 2183 N N . SER A 1 284 ? -24.322 11.250 23.606 1.00 85.69 284 SER A N 1
ATOM 2184 C CA . SER A 1 284 ? -23.409 10.113 23.556 1.00 85.69 284 SER A CA 1
ATOM 2185 C C . SER A 1 284 ? -22.784 9.877 24.924 1.00 85.69 284 SER A C 1
ATOM 2187 O O . SER A 1 284 ? -22.591 10.810 25.703 1.00 85.69 284 SER A O 1
ATOM 2189 N N . VAL A 1 285 ? -22.450 8.624 25.212 1.00 88.44 285 VAL A N 1
ATOM 2190 C CA . VAL A 1 285 ? -21.844 8.206 26.478 1.00 88.44 285 VAL A CA 1
ATOM 2191 C C . VAL A 1 285 ? -20.526 7.507 26.186 1.00 88.44 285 VAL A C 1
ATOM 2193 O O . VAL A 1 285 ? -20.460 6.627 25.325 1.00 88.44 285 VAL A O 1
ATOM 2196 N N . ARG A 1 286 ? -19.477 7.891 26.920 1.00 91.12 286 ARG A N 1
ATOM 2197 C CA . ARG A 1 286 ? -18.234 7.129 27.025 1.00 91.12 286 ARG A CA 1
ATOM 2198 C C . ARG A 1 286 ? -18.366 6.121 28.158 1.00 91.12 286 ARG A C 1
ATOM 2200 O O . ARG A 1 286 ? -18.727 6.471 29.283 1.00 91.12 286 ARG A O 1
ATOM 2207 N N . SER A 1 287 ? -18.072 4.868 27.843 1.00 91.62 287 SER A N 1
ATOM 2208 C CA . SER A 1 287 ? -18.093 3.752 28.780 1.00 91.62 287 SER A CA 1
ATOM 2209 C C . SER A 1 287 ? -16.758 3.025 28.783 1.00 91.62 287 SER A C 1
ATOM 2211 O O . SER A 1 287 ? -16.174 2.814 27.720 1.00 91.62 287 SER A O 1
ATOM 2213 N N . VAL A 1 288 ? -16.331 2.573 29.960 1.00 92.19 288 VAL A N 1
ATOM 2214 C CA . VAL A 1 288 ? -15.248 1.595 30.107 1.00 92.19 288 VAL A CA 1
ATOM 2215 C C . VAL A 1 288 ? -15.795 0.211 29.767 1.00 92.19 288 VAL A C 1
ATOM 2217 O O . VAL A 1 288 ? -16.910 -0.147 30.162 1.00 92.19 288 VAL A O 1
ATOM 2220 N N . ILE A 1 289 ? -15.027 -0.557 29.001 1.00 93.81 289 ILE A N 1
ATOM 2221 C CA . ILE A 1 289 ? -15.388 -1.906 28.567 1.00 93.81 289 ILE A CA 1
ATOM 2222 C C . ILE A 1 289 ? -14.852 -2.913 29.586 1.00 93.81 289 ILE A C 1
ATOM 2224 O O . ILE A 1 289 ? -13.676 -2.888 29.934 1.00 93.81 289 ILE A O 1
ATOM 2228 N N . GLY A 1 290 ? -15.701 -3.841 30.024 1.00 92.00 290 GLY A N 1
ATOM 2229 C CA . GLY A 1 290 ? -15.333 -4.946 30.909 1.00 92.00 290 GLY A CA 1
ATOM 2230 C C . GLY A 1 290 ? -15.730 -6.306 30.338 1.00 92.00 290 GLY A C 1
ATOM 2231 O O . GLY A 1 290 ? -16.679 -6.413 29.565 1.00 92.00 290 GLY A O 1
ATOM 2232 N N . ARG A 1 291 ? -15.015 -7.375 30.704 1.00 90.62 291 ARG A N 1
ATOM 2233 C CA . ARG A 1 291 ? -15.377 -8.757 30.338 1.00 90.62 291 ARG A CA 1
ATOM 2234 C C . ARG A 1 291 ? -16.606 -9.218 31.131 1.00 90.62 291 ARG A C 1
ATOM 2236 O O . ARG A 1 291 ? -16.608 -9.168 32.360 1.00 90.62 291 ARG A O 1
ATOM 2243 N N . SER A 1 292 ? -17.625 -9.723 30.436 1.00 85.19 292 SER A N 1
ATOM 2244 C CA . SER A 1 292 ? -18.825 -10.303 31.058 1.00 85.19 292 SER A CA 1
ATOM 2245 C C . SER A 1 292 ? -18.490 -11.568 31.851 1.00 85.19 292 SER A C 1
ATOM 2247 O O . SER A 1 292 ? -17.618 -12.342 31.464 1.00 85.19 292 SER A O 1
ATOM 2249 N N . GLY A 1 293 ? -19.212 -11.816 32.946 1.00 71.69 293 GLY A N 1
ATOM 2250 C CA . GLY A 1 293 ? -19.082 -13.054 33.728 1.00 71.69 293 GLY A CA 1
ATOM 2251 C C . GLY A 1 293 ? -17.823 -13.151 34.599 1.00 71.69 293 GLY A C 1
ATOM 2252 O O . GLY A 1 293 ? -17.657 -14.142 35.308 1.00 71.69 293 GLY A O 1
ATOM 2253 N N . VAL A 1 294 ? -16.961 -12.129 34.600 1.00 68.12 294 VAL A N 1
ATOM 2254 C CA . VAL A 1 294 ? -15.859 -11.999 35.560 1.00 68.12 294 VAL A CA 1
ATOM 2255 C C . VAL A 1 294 ? -16.380 -11.266 36.793 1.00 68.12 294 VAL A C 1
ATOM 2257 O O . VAL A 1 294 ? -17.016 -10.221 36.687 1.00 68.12 294 VAL A O 1
ATOM 2260 N N . ASN A 1 295 ? -16.145 -11.834 37.976 1.00 58.88 295 ASN A N 1
ATOM 2261 C CA . ASN A 1 295 ? -16.641 -11.271 39.227 1.00 58.88 295 ASN A CA 1
ATOM 2262 C C . ASN A 1 295 ? -15.975 -9.897 39.488 1.00 58.88 295 ASN A C 1
ATOM 2264 O O . ASN A 1 295 ? -14.741 -9.850 39.535 1.00 58.88 295 ASN A O 1
ATOM 2268 N N . PRO A 1 296 ? -16.735 -8.800 39.695 1.00 57.09 296 PRO A N 1
ATOM 2269 C CA . PRO A 1 296 ? -16.175 -7.463 39.928 1.00 57.09 296 PRO A CA 1
ATOM 2270 C C . PRO A 1 296 ? -15.288 -7.356 41.179 1.00 57.09 296 PRO A C 1
ATOM 2272 O O . PRO A 1 296 ? -14.586 -6.369 41.344 1.00 57.09 296 PRO A O 1
ATOM 2275 N N . GLY A 1 297 ? -15.320 -8.357 42.068 1.00 52.75 297 GLY A N 1
ATOM 2276 C CA . GLY A 1 297 ? -14.588 -8.372 43.339 1.00 52.75 297 GLY A CA 1
ATOM 2277 C C . GLY A 1 297 ? -13.100 -8.751 43.275 1.00 52.75 297 GLY A C 1
ATOM 2278 O O . GLY A 1 297 ? -12.493 -8.925 44.330 1.00 52.75 297 GLY A O 1
ATOM 2279 N N . LEU A 1 298 ? -12.509 -8.928 42.087 1.00 55.41 298 LEU A N 1
ATOM 2280 C CA . LEU A 1 298 ? -11.057 -9.107 41.934 1.00 55.41 298 LEU A CA 1
ATOM 2281 C C . LEU A 1 298 ? -10.354 -7.739 41.873 1.00 55.41 298 LEU A C 1
ATOM 2283 O O . LEU A 1 298 ? -10.845 -6.832 41.210 1.00 55.41 298 LEU A O 1
ATOM 2287 N N . GLN A 1 299 ? -9.225 -7.633 42.587 1.00 60.94 299 GLN A N 1
ATOM 2288 C CA . GLN A 1 299 ? -8.435 -6.418 42.857 1.00 60.94 299 GLN A CA 1
ATOM 2289 C C . GLN A 1 299 ? -8.262 -5.472 41.653 1.00 60.94 299 GLN A C 1
ATOM 2291 O O . GLN A 1 299 ? -8.146 -5.920 40.512 1.00 60.94 299 GLN A O 1
ATOM 2296 N N . ASP A 1 300 ? -8.168 -4.171 41.940 1.00 66.44 300 ASP A N 1
ATOM 2297 C CA . ASP A 1 300 ? -7.811 -3.135 40.966 1.00 66.44 300 ASP A CA 1
ATOM 2298 C C . ASP A 1 300 ? -6.485 -3.475 40.271 1.00 66.44 300 ASP A C 1
ATOM 2300 O O . ASP A 1 300 ? -5.505 -3.869 40.913 1.00 66.44 300 ASP A O 1
ATOM 2304 N N . VAL A 1 301 ? -6.444 -3.297 38.950 1.00 63.34 301 VAL A N 1
ATOM 2305 C CA . VAL A 1 301 ? -5.217 -3.425 38.159 1.00 63.34 301 VAL A CA 1
ATOM 2306 C C . VAL A 1 301 ? -4.723 -2.024 37.840 1.00 63.34 301 VAL A C 1
ATOM 2308 O O . VAL A 1 301 ? -5.443 -1.211 37.263 1.00 63.34 301 VAL A O 1
ATOM 2311 N N . ALA A 1 302 ? -3.473 -1.738 38.198 1.00 61.44 302 ALA A N 1
ATOM 2312 C CA . ALA A 1 302 ? -2.843 -0.484 37.820 1.00 61.44 302 ALA A CA 1
ATOM 2313 C C . ALA A 1 302 ? -2.619 -0.465 36.301 1.00 61.44 302 ALA A C 1
ATOM 2315 O O . ALA A 1 302 ? -1.751 -1.169 35.783 1.00 61.44 302 ALA A O 1
ATOM 2316 N N . VAL A 1 303 ? -3.388 0.359 35.592 1.00 63.84 303 VAL A N 1
ATOM 2317 C CA . VAL A 1 303 ? -3.102 0.721 34.204 1.00 63.84 303 VAL A CA 1
ATOM 2318 C C . VAL A 1 303 ? -2.343 2.037 34.221 1.00 63.84 303 VAL A C 1
ATOM 2320 O O . VAL A 1 303 ? -2.875 3.083 34.588 1.00 63.84 303 VAL A O 1
ATOM 2323 N N . THR A 1 304 ? -1.070 1.989 33.840 1.00 63.19 304 THR A N 1
ATOM 2324 C CA . THR A 1 304 ? -0.270 3.202 33.666 1.00 63.19 304 THR A CA 1
ATOM 2325 C C . THR A 1 304 ? -0.766 3.939 32.428 1.00 63.19 304 THR A C 1
ATOM 2327 O O . THR A 1 304 ? -0.575 3.478 31.308 1.00 63.19 304 THR A O 1
ATOM 2330 N N . SER A 1 305 ? -1.443 5.062 32.644 1.00 62.91 305 SER A N 1
ATOM 2331 C CA . SER A 1 305 ? -1.942 5.959 31.604 1.00 62.91 305 SER A CA 1
ATOM 2332 C C . SER A 1 305 ? -1.944 7.390 32.139 1.00 62.91 305 SER A C 1
ATOM 2334 O O . SER A 1 305 ? -2.161 7.613 33.334 1.00 62.91 305 SER A O 1
ATOM 2336 N N . HIS A 1 306 ? -1.772 8.374 31.251 1.00 57.16 306 HIS A N 1
ATOM 2337 C CA . HIS A 1 306 ? -1.920 9.799 31.588 1.00 57.16 306 HIS A CA 1
ATOM 2338 C C . HIS A 1 306 ? -3.316 10.149 32.119 1.00 57.16 306 HIS A C 1
ATOM 2340 O O . HIS A 1 306 ? -3.478 11.171 32.777 1.00 57.16 306 HIS A O 1
ATOM 2346 N N . LEU A 1 307 ? -4.311 9.290 31.881 1.00 56.34 307 LEU A N 1
ATOM 2347 C CA . LEU A 1 307 ? -5.675 9.462 32.381 1.00 56.34 307 LEU A CA 1
ATOM 2348 C C . LEU A 1 307 ? -5.886 8.909 33.803 1.00 56.34 307 LEU A C 1
ATOM 2350 O O . LEU A 1 307 ? -6.930 9.184 34.376 1.00 56.34 307 LEU A O 1
ATOM 2354 N N . SER A 1 308 ? -4.902 8.190 34.375 1.00 51.28 308 SER A N 1
ATOM 2355 C CA . SER A 1 308 ? -4.857 7.691 35.767 1.00 51.28 308 SER A CA 1
ATOM 2356 C C . SER A 1 308 ? -6.237 7.395 36.379 1.00 51.28 308 SER A C 1
ATOM 2358 O O . SER A 1 308 ? -6.659 8.042 37.338 1.00 51.28 308 SER A O 1
ATOM 2360 N N . GLU A 1 309 ? -6.938 6.404 35.828 1.00 61.50 309 GLU A N 1
ATOM 2361 C CA . GLU A 1 309 ? -8.133 5.826 36.443 1.00 61.50 309 GLU A CA 1
ATOM 2362 C C . GLU A 1 309 ? -7.806 4.409 36.929 1.00 61.50 309 GLU A C 1
ATOM 2364 O O . GLU A 1 309 ? -7.184 3.624 36.209 1.00 61.50 309 GLU A O 1
ATOM 2369 N N . ASN A 1 310 ? -8.205 4.076 38.160 1.00 66.50 310 ASN A N 1
ATOM 2370 C CA . ASN A 1 310 ? -8.173 2.689 38.615 1.00 66.50 310 ASN A CA 1
ATOM 2371 C C . ASN A 1 310 ? -9.210 1.911 37.804 1.00 66.50 310 ASN A C 1
ATOM 2373 O O . ASN A 1 310 ? -10.387 2.274 37.802 1.00 66.50 310 ASN A O 1
ATOM 2377 N N . VAL A 1 311 ? -8.774 0.847 37.135 1.00 74.19 311 VAL A N 1
ATOM 2378 C CA . VAL A 1 311 ? -9.669 -0.067 36.426 1.00 74.19 311 VAL A CA 1
ATOM 2379 C C . VAL A 1 311 ? -9.781 -1.379 37.175 1.00 74.19 311 VAL A C 1
ATOM 2381 O O . VAL A 1 311 ? -8.818 -1.872 37.774 1.00 74.19 311 VAL A O 1
ATOM 2384 N N . TYR A 1 312 ? -10.966 -1.974 37.120 1.00 81.06 312 TYR A N 1
ATOM 2385 C CA . TYR A 1 312 ? -11.161 -3.302 37.678 1.00 81.06 312 TYR A CA 1
ATOM 2386 C C . TYR A 1 312 ? -10.411 -4.338 36.834 1.00 81.06 312 TYR A C 1
ATOM 2388 O O . TYR A 1 312 ? -10.261 -4.181 35.623 1.00 81.06 312 TYR A O 1
ATOM 2396 N N . HIS A 1 313 ? -10.001 -5.459 37.431 1.00 83.06 313 HIS A N 1
ATOM 2397 C CA . HIS A 1 313 ? -9.306 -6.530 36.700 1.00 83.06 313 HIS A CA 1
ATOM 2398 C C . HIS A 1 313 ? -10.039 -6.981 35.422 1.00 83.06 313 HIS A C 1
ATOM 2400 O O . HIS A 1 313 ? -9.421 -7.283 34.402 1.00 83.06 313 HIS A O 1
ATOM 2406 N N . HIS A 1 314 ? -11.374 -7.016 35.450 1.00 85.81 314 HIS A N 1
ATOM 2407 C CA . HIS A 1 314 ? -12.180 -7.402 34.291 1.00 85.81 314 HIS A CA 1
ATOM 2408 C C . HIS A 1 314 ? -12.190 -6.361 33.154 1.00 85.81 314 HIS A C 1
ATOM 2410 O O . HIS A 1 314 ? -12.569 -6.716 32.037 1.00 85.81 314 HIS A O 1
ATOM 2416 N N . GLU A 1 315 ? -11.736 -5.133 33.411 1.00 90.50 315 GLU A N 1
ATOM 2417 C CA . GLU A 1 315 ? -11.641 -3.997 32.478 1.00 90.50 315 GLU A CA 1
ATOM 2418 C C . GLU A 1 315 ? -10.212 -3.774 31.947 1.00 90.50 315 GLU A C 1
ATOM 2420 O O . GLU A 1 315 ? -9.993 -2.924 31.086 1.00 90.50 315 GLU A O 1
ATOM 2425 N N . ALA A 1 316 ? -9.230 -4.543 32.434 1.00 91.50 316 ALA A N 1
ATOM 2426 C CA . ALA A 1 316 ? -7.851 -4.500 31.956 1.00 91.50 316 ALA A CA 1
ATOM 2427 C C . ALA A 1 316 ? -7.615 -5.552 30.860 1.00 91.50 316 ALA A C 1
ATOM 2429 O O . ALA A 1 316 ? -7.859 -6.743 31.065 1.00 91.50 316 ALA A O 1
ATOM 2430 N N . PHE A 1 317 ? -7.114 -5.128 29.704 1.00 94.25 317 PHE A N 1
ATOM 2431 C CA . PHE A 1 317 ? -6.877 -5.949 28.517 1.00 94.25 317 PHE A CA 1
ATOM 2432 C C . PHE A 1 317 ? -5.391 -6.062 28.201 1.00 94.25 317 PHE A C 1
ATOM 2434 O O . PHE A 1 317 ? -4.630 -5.110 28.362 1.00 94.25 317 PHE A O 1
ATOM 2441 N N . THR A 1 318 ? -4.984 -7.218 27.688 1.00 95.38 318 THR A N 1
ATOM 2442 C CA . THR A 1 318 ? -3.709 -7.347 26.976 1.00 95.38 318 THR A CA 1
ATOM 2443 C C . THR A 1 318 ? -3.839 -6.773 25.563 1.00 95.38 318 THR A C 1
ATOM 2445 O O . THR A 1 318 ? -4.934 -6.724 24.999 1.00 95.38 318 THR A O 1
ATOM 2448 N N . ALA A 1 319 ? -2.719 -6.412 24.929 1.00 97.00 319 ALA A N 1
ATOM 2449 C CA . ALA A 1 319 ? -2.717 -5.954 23.536 1.00 97.00 319 ALA A CA 1
ATOM 2450 C C . ALA A 1 319 ? -3.340 -6.966 22.559 1.00 97.00 319 ALA A C 1
ATOM 2452 O O . ALA A 1 319 ? -3.930 -6.568 21.558 1.00 97.00 319 ALA A O 1
ATOM 2453 N N . ALA A 1 320 ? -3.209 -8.270 22.832 1.00 96.56 320 ALA A N 1
ATOM 2454 C CA . ALA A 1 320 ? -3.790 -9.312 21.990 1.00 96.56 320 ALA A CA 1
ATOM 2455 C C . ALA A 1 320 ? -5.324 -9.294 22.052 1.00 96.56 320 ALA A C 1
ATOM 2457 O O . ALA A 1 320 ? -5.970 -9.248 21.010 1.00 96.56 320 ALA A O 1
ATOM 2458 N N . GLU A 1 321 ? -5.896 -9.252 23.258 1.00 95.56 321 GLU A N 1
ATOM 2459 C CA . GLU A 1 321 ? -7.350 -9.174 23.438 1.00 95.56 321 GLU A CA 1
ATOM 2460 C C . GLU A 1 321 ? -7.906 -7.857 22.889 1.00 95.56 321 GLU A C 1
ATOM 2462 O O . GLU A 1 321 ? -8.910 -7.852 22.183 1.00 95.56 321 GLU A O 1
ATOM 2467 N N . ALA A 1 322 ? -7.226 -6.739 23.159 1.00 97.06 322 ALA A N 1
ATOM 2468 C CA . ALA A 1 322 ? -7.611 -5.439 22.629 1.00 97.06 322 ALA A CA 1
ATOM 2469 C C . ALA A 1 322 ? -7.619 -5.420 21.095 1.00 97.06 322 ALA A C 1
ATOM 2471 O O . ALA A 1 322 ? -8.542 -4.872 20.497 1.00 97.06 322 ALA A O 1
ATOM 2472 N N . ALA A 1 323 ? -6.646 -6.062 20.442 1.00 97.00 323 ALA A N 1
ATOM 2473 C CA . ALA A 1 323 ? -6.600 -6.133 18.985 1.00 97.00 323 ALA A CA 1
ATOM 2474 C C . ALA A 1 323 ? -7.816 -6.858 18.393 1.00 97.00 323 ALA A C 1
ATOM 2476 O O . ALA A 1 323 ? -8.285 -6.470 17.322 1.00 97.00 323 ALA A O 1
ATOM 2477 N N . ASP A 1 324 ? -8.343 -7.875 19.076 1.00 95.38 324 ASP A N 1
ATOM 2478 C CA . ASP A 1 324 ? -9.552 -8.575 18.641 1.00 95.38 324 ASP A CA 1
ATOM 2479 C C . ASP A 1 324 ? -10.799 -7.691 18.788 1.00 95.38 324 ASP A C 1
ATOM 2481 O O . ASP A 1 324 ? -11.618 -7.643 17.867 1.00 95.38 324 ASP A O 1
ATOM 2485 N N . VAL A 1 325 ? -10.901 -6.913 19.873 1.00 96.69 325 VAL A N 1
ATOM 2486 C CA . VAL A 1 325 ? -11.982 -5.926 20.064 1.00 96.69 325 VAL A CA 1
ATOM 2487 C C . VAL A 1 325 ? -11.920 -4.823 19.007 1.00 96.69 325 VAL A C 1
ATOM 2489 O O . VAL A 1 325 ? -12.933 -4.526 18.377 1.00 96.69 325 VAL A O 1
ATOM 2492 N N . PHE A 1 326 ? -10.737 -4.254 18.756 1.00 97.44 326 PHE A N 1
ATOM 2493 C CA . PHE A 1 326 ? -10.536 -3.242 17.715 1.00 97.44 326 PHE A CA 1
ATOM 2494 C C . PHE A 1 326 ? -10.874 -3.773 16.325 1.00 97.44 326 PHE A C 1
ATOM 2496 O O . PHE A 1 326 ? -11.501 -3.070 15.536 1.00 97.44 326 PHE A O 1
ATOM 2503 N N . ARG A 1 327 ? -10.487 -5.015 16.015 1.00 95.69 327 ARG A N 1
ATOM 2504 C CA . ARG A 1 327 ? -10.802 -5.638 14.726 1.00 95.69 327 ARG A CA 1
ATOM 2505 C C . ARG A 1 327 ? -12.307 -5.829 14.552 1.00 95.69 327 ARG A C 1
ATOM 2507 O O . ARG A 1 327 ? -12.818 -5.493 13.489 1.00 95.69 327 ARG A O 1
ATOM 2514 N N . ALA A 1 328 ? -13.003 -6.325 15.576 1.00 94.75 328 ALA A N 1
ATOM 2515 C CA . ALA A 1 328 ? -14.458 -6.473 15.549 1.00 94.75 328 ALA A CA 1
ATOM 2516 C C . ALA A 1 328 ? -15.152 -5.112 15.375 1.00 94.75 328 ALA A C 1
ATOM 2518 O O . ALA A 1 328 ? -15.926 -4.929 14.439 1.00 94.75 328 ALA A O 1
ATOM 2519 N N . TYR A 1 329 ? -14.777 -4.123 16.190 1.00 95.75 329 TYR A N 1
ATOM 2520 C CA . TYR A 1 329 ? -15.327 -2.772 16.101 1.00 95.75 329 TYR A CA 1
ATOM 2521 C C . TYR A 1 329 ? -15.093 -2.133 14.728 1.00 95.75 329 TYR A C 1
ATOM 2523 O O . TYR A 1 329 ? -16.013 -1.577 14.145 1.00 95.75 329 TYR A O 1
ATOM 2531 N N . TYR A 1 330 ? -13.894 -2.270 14.160 1.00 95.44 330 TYR A N 1
ATOM 2532 C CA . TYR A 1 330 ? -13.579 -1.731 12.837 1.00 95.44 330 TYR A CA 1
ATOM 2533 C C . TYR A 1 330 ? -14.446 -2.308 11.711 1.00 95.44 330 TYR A C 1
ATOM 2535 O O . TYR A 1 330 ? -14.711 -1.626 10.715 1.00 95.44 330 TYR A O 1
ATOM 2543 N N . HIS A 1 331 ? -14.844 -3.576 11.827 1.00 92.88 331 HIS A N 1
ATOM 2544 C CA . HIS A 1 331 ? -15.669 -4.241 10.825 1.00 92.88 331 HIS A CA 1
ATOM 2545 C C . HIS A 1 331 ? -17.159 -3.943 11.006 1.00 92.88 331 HIS A C 1
ATOM 2547 O O . HIS A 1 331 ? -17.833 -3.669 10.006 1.00 92.88 331 HIS A O 1
ATOM 2553 N N . ASP A 1 332 ? -17.631 -3.924 12.254 1.00 92.12 332 ASP A N 1
ATOM 2554 C CA . ASP A 1 332 ? -19.060 -3.963 12.583 1.00 92.12 332 ASP A CA 1
ATOM 2555 C C . ASP A 1 332 ? -19.599 -2.671 13.224 1.00 92.12 332 ASP A C 1
ATOM 2557 O O . ASP A 1 332 ? -20.801 -2.563 13.455 1.00 92.12 332 ASP A O 1
ATOM 2561 N N . ASP A 1 333 ? -18.739 -1.692 13.529 1.00 92.31 333 ASP A N 1
ATOM 2562 C CA . ASP A 1 333 ? -19.055 -0.479 14.308 1.00 92.31 333 ASP A CA 1
ATOM 2563 C C . ASP A 1 333 ? -19.687 -0.780 15.682 1.00 92.31 333 ASP A C 1
ATOM 2565 O O . ASP A 1 333 ? -20.407 0.043 16.258 1.00 92.31 333 ASP A O 1
ATOM 2569 N N . ALA A 1 334 ? -19.431 -1.984 16.203 1.00 91.31 334 ALA A N 1
ATOM 2570 C CA . ALA A 1 334 ? -20.033 -2.531 17.408 1.00 91.31 334 ALA A CA 1
ATOM 2571 C C . ALA A 1 334 ? -19.047 -3.426 18.167 1.00 91.31 334 ALA A C 1
ATOM 2573 O O . ALA A 1 334 ? -18.123 -4.007 17.596 1.00 91.31 334 ALA A O 1
ATOM 2574 N N . LEU A 1 335 ? -19.255 -3.553 19.478 1.00 91.88 335 LEU A N 1
ATOM 2575 C CA . LEU A 1 335 ? -18.514 -4.517 20.285 1.00 91.88 335 LEU A CA 1
ATOM 2576 C C . LEU A 1 335 ? -19.044 -5.935 20.038 1.00 91.88 335 LEU A C 1
ATOM 2578 O O . LEU A 1 335 ? -20.257 -6.118 19.899 1.00 91.88 335 LEU A O 1
ATOM 2582 N N . PRO A 1 336 ? -18.173 -6.956 20.041 1.00 91.44 336 PRO A N 1
ATOM 2583 C CA . PRO A 1 336 ? -18.628 -8.336 19.989 1.00 91.44 336 PRO A CA 1
ATOM 2584 C C . PRO A 1 336 ? -19.316 -8.721 21.313 1.00 91.44 336 PRO A C 1
ATOM 2586 O O . PRO A 1 336 ? -19.185 -8.048 22.339 1.00 91.44 336 PRO A O 1
ATOM 2589 N N . ALA A 1 337 ? -20.054 -9.831 21.302 1.00 90.06 337 ALA A N 1
ATOM 2590 C CA . ALA A 1 337 ? -20.696 -10.350 22.507 1.00 90.06 337 ALA A CA 1
ATOM 2591 C C . ALA A 1 337 ? -19.666 -10.704 23.601 1.00 90.06 337 ALA A C 1
ATOM 2593 O O . ALA A 1 337 ? -18.534 -11.081 23.306 1.00 90.06 337 ALA A O 1
ATOM 2594 N N . GLY A 1 338 ? -20.085 -10.642 24.869 1.00 91.25 338 GLY A N 1
ATOM 2595 C CA . GLY A 1 338 ? -19.234 -10.990 26.015 1.00 91.25 338 GLY A CA 1
ATOM 2596 C C . GLY A 1 338 ? -18.572 -9.800 26.713 1.00 91.25 338 GLY A C 1
ATOM 2597 O O . GLY A 1 338 ? -17.776 -10.005 27.629 1.00 91.25 338 GLY A O 1
ATOM 2598 N N . TYR A 1 339 ? -18.943 -8.569 26.356 1.00 93.69 339 TYR A N 1
ATOM 2599 C CA . TYR A 1 339 ? -18.501 -7.350 27.032 1.00 93.69 339 TYR A CA 1
ATOM 2600 C C . TYR A 1 339 ? -19.653 -6.613 27.723 1.00 93.69 339 TYR A C 1
ATOM 2602 O O . TYR A 1 339 ? -20.783 -6.606 27.241 1.00 93.69 339 TYR A O 1
ATOM 2610 N N . THR A 1 340 ? -19.353 -5.996 28.863 1.00 91.44 340 THR A N 1
ATOM 2611 C CA . THR A 1 340 ? -20.229 -5.081 29.600 1.00 91.44 340 THR A CA 1
ATOM 2612 C C . THR A 1 340 ? -19.688 -3.662 29.522 1.00 91.44 340 THR A C 1
ATOM 2614 O O . THR A 1 340 ? -18.479 -3.462 29.417 1.00 91.44 340 THR A O 1
ATOM 2617 N N . LEU A 1 341 ? -20.581 -2.679 29.611 1.00 91.00 341 LEU A N 1
ATOM 2618 C CA . LEU A 1 341 ? -20.234 -1.262 29.586 1.00 91.00 341 LEU A CA 1
ATOM 2619 C C . LEU A 1 341 ? -20.500 -0.635 30.951 1.00 91.00 341 LEU A C 1
ATOM 2621 O O . LEU A 1 341 ? -21.614 -0.735 31.466 1.00 91.00 341 LEU A O 1
ATOM 2625 N N . ARG A 1 342 ? -19.488 0.028 31.512 1.00 89.44 342 ARG A N 1
ATOM 2626 C CA . ARG A 1 342 ? -19.633 0.900 32.678 1.00 89.44 342 ARG A CA 1
ATOM 2627 C C . ARG A 1 342 ? -19.567 2.358 32.215 1.00 89.44 342 ARG A C 1
ATOM 2629 O O . ARG A 1 342 ? -18.485 2.797 31.821 1.00 89.44 342 ARG A O 1
ATOM 2636 N N . PRO A 1 343 ? -20.681 3.109 32.243 1.00 88.50 343 PRO A N 1
ATOM 2637 C CA . PRO A 1 343 ? -20.680 4.525 31.891 1.00 88.50 343 PRO A CA 1
ATOM 2638 C C . PRO A 1 343 ? -19.727 5.316 32.791 1.00 88.50 343 PRO A C 1
ATOM 2640 O O . PRO A 1 343 ? -19.689 5.081 33.997 1.00 88.50 343 PRO A O 1
ATOM 2643 N N . VAL A 1 344 ? -18.965 6.242 32.207 1.00 86.81 344 VAL A N 1
ATOM 2644 C CA . VAL A 1 344 ? -18.047 7.128 32.951 1.00 86.81 344 VAL A CA 1
ATOM 2645 C C . VAL A 1 344 ? -18.248 8.602 32.630 1.00 86.81 344 VAL A C 1
ATOM 2647 O O . VAL A 1 344 ? -17.988 9.459 33.472 1.00 86.81 344 VAL A O 1
ATOM 2650 N N . GLU A 1 345 ? -18.720 8.917 31.426 1.00 86.94 345 GLU A N 1
ATOM 2651 C CA . GLU A 1 345 ? -18.905 10.296 30.991 1.00 86.94 345 GLU A CA 1
ATOM 2652 C C . GLU A 1 345 ? -20.032 10.393 29.962 1.00 86.94 345 GLU A C 1
ATOM 2654 O O . GLU A 1 345 ? -20.082 9.616 29.011 1.00 86.94 345 GLU A O 1
ATOM 2659 N N . ALA A 1 346 ? -20.928 11.356 30.143 1.00 86.12 346 ALA A N 1
ATOM 2660 C CA . ALA A 1 346 ? -21.974 11.716 29.197 1.00 86.12 346 ALA A CA 1
ATOM 2661 C C . ALA A 1 346 ? -21.618 13.017 28.472 1.00 86.12 346 ALA A C 1
ATOM 2663 O O . ALA A 1 346 ? -20.965 13.890 29.043 1.00 86.12 346 ALA A O 1
ATOM 2664 N N . TYR A 1 347 ? -22.069 13.150 27.227 1.00 83.00 347 TYR A N 1
ATOM 2665 C CA . TYR A 1 347 ? -21.836 14.323 26.392 1.00 83.00 347 TYR A CA 1
ATOM 2666 C C . TYR A 1 347 ? -23.148 14.890 25.858 1.00 83.00 347 TYR A C 1
ATOM 2668 O O . TYR A 1 347 ? -23.961 14.155 25.293 1.00 83.00 347 TYR A O 1
ATOM 2676 N N . SER A 1 348 ? -23.315 16.206 25.975 1.00 79.06 348 SER A N 1
ATOM 2677 C CA . SER A 1 348 ? -24.468 16.939 25.440 1.00 79.06 348 SER A CA 1
ATOM 2678 C C . SER A 1 348 ? -24.351 17.215 23.929 1.00 79.06 348 SER A C 1
ATOM 2680 O O . SER A 1 348 ? -23.311 16.974 23.309 1.00 79.06 348 SER A O 1
ATOM 2682 N N . VAL A 1 349 ? -25.406 17.795 23.334 1.00 72.56 349 VAL A N 1
ATOM 2683 C CA . VAL A 1 349 ? -25.431 18.231 21.918 1.00 72.56 349 VAL A CA 1
ATOM 2684 C C . VAL A 1 349 ? -24.341 19.260 21.594 1.00 72.56 349 VAL A C 1
ATOM 2686 O O . VAL A 1 349 ? -23.863 19.318 20.465 1.00 72.56 349 VAL A O 1
ATOM 2689 N N . THR A 1 350 ? -23.922 20.062 22.580 1.00 72.88 350 THR A N 1
ATOM 2690 C CA . THR A 1 350 ? -22.853 21.064 22.432 1.00 72.88 350 THR A CA 1
ATOM 2691 C C . THR A 1 350 ? -21.460 20.475 22.662 1.00 72.88 350 THR A C 1
ATOM 2693 O O . THR A 1 350 ? -20.465 21.183 22.516 1.00 72.88 350 THR A O 1
ATOM 2696 N N . GLY A 1 351 ? -21.373 19.184 23.001 1.00 72.62 351 GLY A N 1
ATOM 2697 C CA . GLY A 1 351 ? -20.124 18.489 23.299 1.00 72.62 351 GLY A CA 1
ATOM 2698 C C . GLY A 1 351 ? -19.619 18.687 24.730 1.00 72.62 351 GLY A C 1
ATOM 2699 O O . GLY A 1 351 ? -18.505 18.258 25.028 1.00 72.62 351 GLY A O 1
ATOM 2700 N N . GLU A 1 352 ? -20.407 19.306 25.614 1.00 80.25 352 GLU A N 1
ATOM 2701 C CA . GLU A 1 352 ? -20.058 19.447 27.031 1.00 80.25 352 GLU A CA 1
ATOM 2702 C C . GLU A 1 352 ? -20.089 18.087 27.727 1.00 80.25 352 GLU A C 1
ATOM 2704 O O . GLU A 1 352 ? -21.041 17.324 27.567 1.00 80.25 352 GLU A O 1
ATOM 2709 N N . ALA A 1 353 ? -19.039 17.798 28.495 1.00 81.56 353 ALA A N 1
ATOM 2710 C CA . ALA A 1 353 ? -18.856 16.525 29.171 1.00 81.56 353 ALA A CA 1
ATOM 2711 C C . ALA A 1 353 ? -19.311 16.586 30.639 1.00 81.56 353 ALA A C 1
ATOM 2713 O O . ALA A 1 353 ? -19.002 17.539 31.360 1.00 81.56 353 ALA A O 1
ATOM 2714 N N . ARG A 1 354 ? -20.005 15.542 31.099 1.00 81.31 354 ARG A N 1
ATOM 2715 C CA . ARG A 1 354 ? -20.438 15.349 32.488 1.00 81.31 354 ARG A CA 1
ATOM 2716 C C . ARG A 1 354 ? -20.028 13.958 32.964 1.00 81.31 354 ARG A C 1
ATOM 2718 O O . ARG A 1 354 ? -20.467 12.964 32.395 1.00 81.31 354 ARG A O 1
ATOM 2725 N N . ARG A 1 355 ? -19.238 13.879 34.038 1.00 80.19 355 ARG A N 1
ATOM 2726 C CA . ARG A 1 355 ? -18.863 12.601 34.669 1.00 80.19 355 ARG A CA 1
ATOM 2727 C C . ARG A 1 355 ? -20.093 11.920 35.287 1.00 80.19 355 ARG A C 1
ATOM 2729 O O . ARG A 1 355 ? -20.925 12.619 35.871 1.00 80.19 355 ARG A O 1
ATOM 2736 N N . LEU A 1 356 ? -20.202 10.600 35.130 1.00 74.25 356 LEU A N 1
ATOM 2737 C CA . LEU A 1 356 ? -21.324 9.776 35.605 1.00 74.25 356 LEU A CA 1
ATOM 2738 C C . LEU A 1 356 ? -21.005 9.014 36.892 1.00 74.25 356 LEU A C 1
ATOM 2740 O O . LEU A 1 356 ? -19.816 8.679 37.102 1.00 74.25 356 LEU A O 1
#

Foldseek 3Di:
DDDDDQKDWDDDPFKIKIKHWDWDDDPDWKIKIKIWIFMATLQLLVLQCCLPVVPDDDDPVRSVNCQHPNPSYQTGDTQDMDMDMDTPPDDDDCPVVVVVNVVSVVVCCVQQVHLVSVLVVLVVCCVVDPCVLSSLSRNLSSCVRVVVLVVSLVSLVVCVVVVRQHDDADLGGSSLSSNQVSVHDVSNVVSVVQSDFFKKKWWAFDVDDIDIDTHRLVHDQLPCLVLLQPDALHGGFKMKIWTDDPPPDDDWLLATWIWMWGAHLAWIWIKIKGQPPDPPQFRIFIWTKFFPPDDQPADWDDGRHPVGDTDGPRRIDHSVRVSVQSSCCSNPVDGDPGMDTHTAWTAGRVRDIDGD

Radius of gyration: 27.39 Å; chains: 1; bounding box: 78×37×73 Å